Protein AF-A0A9P7H2Y2-F1 (afdb_monomer)

Solvent-accessible surface area (backbone atoms only — not comparable to full-atom values): 20916 Å² total; per-residue (Å²): 141,90,82,87,88,81,88,81,81,88,81,78,90,77,83,81,80,83,83,82,84,87,78,90,78,86,89,85,72,103,74,61,97,83,63,76,92,76,70,84,83,81,82,83,83,90,68,93,81,92,80,91,78,89,76,82,81,73,87,77,78,75,78,82,74,90,58,103,58,98,70,82,86,48,70,82,53,27,64,38,98,82,36,88,47,41,82,91,79,40,66,57,68,53,26,78,41,47,64,76,57,59,60,69,62,36,53,51,49,36,52,50,35,49,53,51,31,52,50,45,47,52,54,21,64,77,54,68,38,59,71,43,29,53,23,44,42,53,14,28,51,24,39,34,50,9,34,48,17,47,48,49,25,51,78,33,60,33,40,40,67,28,52,50,42,18,57,52,24,47,62,50,14,58,55,24,45,50,48,19,48,36,54,48,48,26,51,49,39,63,68,73,50,54,85,74,40,94,58,66,48,72,51,52,45,68,51,52,44,59,49,46,49,51,21,50,49,33,29,53,49,10,57,62,38,37,76,44,99,57,30,67,61,9,49,52,38,21,45,50,15,40,51,52,42,44,53,50,53,51,53,49,51,52,56,51,50,53,39,51,53,52,45,49,72,68,56,65,54,79,73,59,48,74,54,50,51,43,24,52,50,16,42,52,51,19,53,52,32,50,49,53,33,42,53,48,53,41,57,44,55,70,56,40,78,84,23,74,65,61,57,37,65,67,63,46,49,46,48,62,45,50,33,47,53,51,18,59,54,26,40,64,49,33,37,61,56,68,69,64,51,71,73,56,64,56,50,54,52,54,49,54,56,55,54,56,56,59,66,66,70,76,76,120

Secondary structure (DSSP, 8-state):
-----------------------------S--TTSGGG---------SSS-----------------SS-----GGGSSBTT----TTTS-GGGSTTSS---HHHHHHHHHHHHHHHHHHHHHHHHHT-HHHHHHHHHHHHHHHHHHHHHHHHHH-TTBHHHHHHHHHHHHHHHHHHHHHHHHHHHHHHHHH-STT-SS-HHHHHHHHHHHHHHHHHHHHHHHHHTTSS-HHHHHHHHHHHHHHHHHHHHHHHHHHHHHHHHHHHTTGGGG--HHHHHHHHHHHHHHHHHHHHHHHHHHHHHT-TTSHHHH-HHHHIIIIIIHHHHHHHHHHHT-GGGT--THHHHHHHHHHHHHHHHHHSS--

Organism: NCBI:txid40199

Radius of gyration: 32.47 Å; Cα contacts (8 Å, |Δi|>4): 342; chains: 1; bounding box: 107×69×88 Å

Sequence (364 aa):
MPCVYQSPSSPSNKKFSFSYHHNSNHSLASSSSKLNNKLTWIFQLNTHNTHTTISKLVPTSTQQLNMPYNYSISPEDAFGSDSPCNLDNCPIDWSLYGYRPSLAANIVFVVLFSLIGFVHAYLGFRWKSWGFMTGMLLGCVSEIVGYVGRIMMYYNPFSFNAFMIQIVCLTVAPVFYTASIYVTLSKTINFLDPTLSRFKPSLFYWIFIPFDIVCLILQAAGGAMSTSSDSSVGVDVSMAGLVLQVVVLVVFIAVFSDYMVRYWRSGRAKAFGWRMVAFFAGLSTAIILVLTRCIYRVAELREGYDGDLIKHEIPFIILEGVVIVLAAIALCFGHPGLVFNKTEATNSVSQTEKGVTSSSASNN

Structure (mmCIF, N/CA/C/O backbone):
data_AF-A0A9P7H2Y2-F1
#
_entry.id   AF-A0A9P7H2Y2-F1
#
loop_
_atom_site.group_PDB
_atom_site.id
_atom_site.type_symbol
_atom_site.label_atom_id
_atom_site.label_alt_id
_atom_site.label_comp_id
_atom_site.label_asym_id
_atom_site.label_entity_id
_atom_site.label_seq_id
_atom_site.pdbx_PDB_ins_code
_atom_site.Cartn_x
_atom_site.Cartn_y
_atom_site.Cartn_z
_atom_site.occupancy
_atom_site.B_iso_or_equiv
_atom_site.auth_seq_id
_atom_site.auth_comp_id
_atom_site.auth_asym_id
_atom_site.auth_atom_id
_atom_site.pdbx_PDB_model_num
ATOM 1 N N . MET A 1 1 ? 62.317 34.581 -35.295 1.00 25.25 1 MET A N 1
ATOM 2 C CA . MET A 1 1 ? 63.180 33.422 -35.606 1.00 25.25 1 MET A CA 1
ATOM 3 C C . MET A 1 1 ? 62.285 32.204 -35.803 1.00 25.25 1 MET A C 1
ATOM 5 O O . MET A 1 1 ? 61.324 32.095 -35.051 1.00 25.25 1 MET A O 1
ATOM 9 N N . PRO A 1 2 ? 62.512 31.401 -36.854 1.00 31.47 2 PRO A N 1
ATOM 10 C CA . PRO A 1 2 ? 61.507 30.549 -37.500 1.00 31.47 2 PRO A CA 1
ATOM 11 C C . PRO A 1 2 ? 61.766 29.039 -37.307 1.00 31.47 2 PRO A C 1
ATOM 13 O O . PRO A 1 2 ? 62.779 28.686 -36.715 1.00 31.47 2 PRO A O 1
ATOM 16 N N . CYS A 1 3 ? 60.837 28.206 -37.813 1.00 22.84 3 CYS A N 1
ATOM 17 C CA . CYS A 1 3 ? 60.934 26.814 -38.340 1.00 22.84 3 CYS A CA 1
ATOM 18 C C . CYS A 1 3 ? 59.552 26.153 -38.113 1.00 22.84 3 CYS A C 1
ATOM 20 O O . CYS A 1 3 ? 59.138 26.047 -36.967 1.00 22.84 3 CYS A O 1
ATOM 22 N N . VAL A 1 4 ? 58.661 25.858 -39.073 1.00 24.88 4 VAL A N 1
ATOM 23 C CA . VAL A 1 4 ? 58.704 25.167 -40.386 1.00 24.88 4 VAL A CA 1
ATOM 24 C C . VAL A 1 4 ? 59.154 23.697 -40.305 1.00 24.88 4 VAL A C 1
ATOM 26 O O . VAL A 1 4 ? 60.207 23.424 -39.742 1.00 24.88 4 VAL A O 1
ATOM 29 N N . TYR A 1 5 ? 58.370 22.839 -40.995 1.00 22.97 5 TYR A N 1
ATOM 30 C CA . TYR A 1 5 ? 58.600 21.450 -41.461 1.00 22.97 5 TYR A CA 1
ATOM 31 C C . TYR A 1 5 ? 58.215 20.298 -40.496 1.00 22.97 5 TYR A C 1
ATOM 33 O O . TYR A 1 5 ? 58.419 20.420 -39.301 1.00 22.97 5 TYR A O 1
ATOM 41 N N . GLN A 1 6 ? 57.643 19.141 -40.886 1.00 24.42 6 GLN A N 1
ATOM 42 C CA . GLN A 1 6 ? 57.354 18.489 -42.180 1.00 24.42 6 GLN A CA 1
ATOM 43 C C . GLN A 1 6 ? 56.386 17.305 -41.947 1.00 24.42 6 GLN A C 1
ATOM 45 O O . GLN A 1 6 ? 56.508 16.606 -40.944 1.00 24.42 6 GLN A O 1
ATOM 50 N N . SER A 1 7 ? 55.485 17.014 -42.887 1.00 28.56 7 SER A N 1
ATOM 51 C CA . SER A 1 7 ? 54.798 15.714 -42.978 1.00 28.56 7 SER A CA 1
ATOM 52 C C . SER A 1 7 ? 55.777 14.606 -43.400 1.00 28.56 7 SER A C 1
ATOM 54 O O . SER A 1 7 ? 56.596 14.866 -44.284 1.00 28.56 7 SER A O 1
ATOM 56 N N . PRO A 1 8 ? 55.618 13.351 -42.940 1.00 27.08 8 PRO A N 1
ATOM 57 C CA . PRO A 1 8 ? 56.102 12.199 -43.691 1.00 27.08 8 PRO A CA 1
ATOM 58 C C . PRO A 1 8 ? 54.944 11.296 -44.144 1.00 27.08 8 PRO A C 1
ATOM 60 O O . PRO A 1 8 ? 54.229 10.692 -43.353 1.00 27.08 8 PRO A O 1
ATOM 63 N N . SER A 1 9 ? 54.777 11.256 -45.466 1.00 24.36 9 SER A N 1
ATOM 64 C CA . SER A 1 9 ? 54.576 10.065 -46.304 1.00 24.36 9 SER A CA 1
ATOM 65 C C . SER A 1 9 ? 54.004 8.779 -45.679 1.00 24.36 9 SER A C 1
ATOM 67 O O . SER A 1 9 ? 54.653 8.096 -44.888 1.00 24.36 9 SER A O 1
ATOM 69 N N . SER A 1 10 ? 52.863 8.360 -46.230 1.00 29.12 10 SER A N 1
ATOM 70 C CA . SER A 1 10 ? 52.432 6.961 -46.348 1.00 29.12 10 SER A CA 1
ATOM 71 C C . SER A 1 10 ? 53.539 6.061 -46.925 1.00 29.12 10 SER A C 1
ATOM 73 O O . SER A 1 10 ? 54.212 6.469 -47.878 1.00 29.12 10 SER A O 1
ATOM 75 N N . PRO A 1 11 ? 53.659 4.810 -46.440 1.00 28.44 11 PRO A N 1
ATOM 76 C CA . PRO A 1 11 ? 53.971 3.726 -47.354 1.00 28.44 11 PRO A CA 1
ATOM 77 C C . PRO A 1 11 ? 53.041 2.511 -47.197 1.00 28.44 11 PRO A C 1
ATOM 79 O O . PRO A 1 11 ? 52.881 1.922 -46.132 1.00 28.44 11 PRO A O 1
ATOM 82 N N . SER A 1 12 ? 52.588 2.045 -48.361 1.00 25.81 12 SER A N 1
ATOM 83 C CA . SER A 1 12 ? 52.367 0.641 -48.731 1.00 25.81 12 SER A CA 1
ATOM 84 C C . SER A 1 12 ? 51.188 -0.135 -48.121 1.00 25.81 12 SER A C 1
ATOM 86 O O . SER A 1 12 ? 51.239 -0.687 -47.026 1.00 25.81 12 SER A O 1
ATOM 88 N N . ASN A 1 13 ? 50.180 -0.317 -48.979 1.00 35.44 13 ASN A N 1
ATOM 89 C CA . ASN A 1 13 ? 49.299 -1.483 -49.044 1.00 35.44 13 ASN A CA 1
ATOM 90 C C . ASN A 1 13 ? 50.032 -2.795 -48.700 1.00 35.44 13 ASN A C 1
ATOM 92 O O . ASN A 1 13 ? 50.876 -3.250 -49.475 1.00 35.44 13 ASN A O 1
ATOM 96 N N . LYS A 1 14 ? 49.619 -3.479 -47.629 1.00 25.72 14 LYS A N 1
ATOM 97 C CA . LYS A 1 14 ? 49.786 -4.934 -47.513 1.00 25.72 14 LYS A CA 1
ATOM 98 C C . LYS A 1 14 ? 48.413 -5.593 -47.572 1.00 25.72 14 LYS A C 1
ATOM 100 O O . LYS A 1 14 ? 47.683 -5.644 -46.589 1.00 25.72 14 LYS A O 1
ATOM 105 N N . LYS A 1 15 ? 48.075 -6.092 -48.766 1.00 26.20 15 LYS A N 1
ATOM 106 C CA . LYS A 1 15 ? 47.016 -7.085 -48.972 1.00 26.20 15 LYS A CA 1
ATOM 107 C C . LYS A 1 15 ? 47.375 -8.328 -48.155 1.00 26.20 15 LYS A C 1
ATOM 109 O O . LYS A 1 15 ? 48.355 -8.994 -48.478 1.00 26.20 15 LYS A O 1
ATOM 114 N N . PHE A 1 16 ? 46.585 -8.660 -47.140 1.00 25.09 16 PHE A N 1
ATOM 115 C CA . PHE A 1 16 ? 46.592 -10.008 -46.578 1.00 25.09 16 PHE A CA 1
ATOM 116 C C . PHE A 1 16 ? 45.679 -10.885 -47.440 1.00 25.09 16 PHE A C 1
ATOM 118 O O . PHE A 1 16 ? 44.468 -10.695 -47.480 1.00 25.09 16 PHE A O 1
ATOM 125 N N . SER A 1 17 ? 46.286 -11.804 -48.192 1.00 23.11 17 SER A N 1
ATOM 126 C CA . SER A 1 17 ? 45.588 -12.890 -48.881 1.00 23.11 17 SER A CA 1
ATOM 127 C C . SER A 1 17 ? 45.393 -14.032 -47.889 1.00 23.11 17 SER A C 1
ATOM 129 O O . SER A 1 17 ? 46.373 -14.580 -47.390 1.00 23.11 17 SER A O 1
ATOM 131 N N . PHE A 1 18 ? 44.142 -14.388 -47.604 1.00 26.38 18 PHE A N 1
ATOM 132 C CA . PHE A 1 18 ? 43.819 -15.636 -46.920 1.00 26.38 18 PHE A CA 1
ATOM 133 C C . PHE A 1 18 ? 43.650 -16.737 -47.967 1.00 26.38 18 PHE A C 1
ATOM 135 O O . PHE A 1 18 ? 42.790 -16.648 -48.841 1.00 26.38 18 PHE A O 1
ATOM 142 N N . SER A 1 19 ? 44.490 -17.767 -47.878 1.00 22.28 19 SER A N 1
ATOM 143 C CA . SER A 1 19 ? 44.356 -18.988 -48.670 1.00 22.28 19 SER A CA 1
ATOM 144 C C . SER A 1 19 ? 43.376 -19.921 -47.958 1.00 22.28 19 SER A C 1
ATOM 146 O O . SER A 1 19 ? 43.647 -20.369 -46.844 1.00 22.28 19 SER A O 1
ATOM 148 N N . TYR A 1 20 ? 42.219 -20.178 -48.570 1.00 22.95 20 TYR A N 1
ATOM 149 C CA . TYR A 1 20 ? 41.247 -21.159 -48.088 1.00 22.95 20 TYR A CA 1
ATOM 150 C C . TYR A 1 20 ? 41.632 -22.546 -48.606 1.00 22.95 20 TYR A C 1
ATOM 152 O O . TYR A 1 20 ? 41.570 -22.801 -49.808 1.00 22.95 20 TYR A O 1
ATOM 160 N N . HIS A 1 21 ? 41.991 -23.461 -47.703 1.00 23.59 21 HIS A N 1
ATOM 161 C CA . HIS A 1 21 ? 42.076 -24.880 -48.035 1.00 23.59 21 HIS A CA 1
ATOM 162 C C . HIS A 1 21 ? 40.693 -25.510 -47.846 1.00 23.59 21 HIS A C 1
ATOM 164 O O . HIS A 1 21 ? 40.227 -25.714 -46.726 1.00 23.59 21 HIS A O 1
ATOM 170 N N . HIS A 1 22 ? 40.024 -25.792 -48.961 1.00 26.70 22 HIS A N 1
ATOM 171 C CA . HIS A 1 22 ? 38.794 -26.572 -48.991 1.00 26.70 22 HIS A CA 1
ATOM 172 C C . HIS A 1 22 ? 39.170 -28.047 -48.796 1.00 26.70 22 HIS A C 1
ATOM 174 O O . HIS A 1 22 ? 39.851 -28.623 -49.644 1.00 26.70 22 HIS A O 1
ATOM 180 N N . ASN A 1 23 ? 38.742 -28.672 -47.699 1.00 23.61 23 ASN A N 1
ATOM 181 C CA . ASN A 1 23 ? 38.561 -30.119 -47.694 1.00 23.61 23 ASN A CA 1
ATOM 182 C C . ASN A 1 23 ? 37.306 -30.497 -46.910 1.00 23.61 23 ASN A C 1
ATOM 184 O O . ASN A 1 23 ? 37.068 -30.046 -45.792 1.00 23.61 23 ASN A O 1
ATOM 188 N N . SER A 1 24 ? 36.477 -31.259 -47.599 1.00 28.58 24 SER A N 1
ATOM 189 C CA . SER A 1 24 ? 35.114 -31.639 -47.280 1.00 28.58 24 SER A CA 1
ATOM 190 C C . SER A 1 24 ? 35.070 -32.627 -46.117 1.00 28.58 24 SER A C 1
ATOM 192 O O . SER A 1 24 ? 35.923 -33.503 -46.033 1.00 28.58 24 SER A O 1
ATOM 194 N N . ASN A 1 25 ? 34.037 -32.547 -45.275 1.00 23.67 25 ASN A N 1
ATOM 195 C CA . ASN A 1 25 ? 33.125 -33.676 -45.069 1.00 23.67 25 ASN A CA 1
ATOM 196 C C . ASN A 1 25 ? 31.906 -33.259 -44.240 1.00 23.67 25 ASN A C 1
ATOM 198 O O . ASN A 1 25 ? 31.995 -32.863 -43.081 1.00 23.67 25 ASN A O 1
ATOM 202 N N . HIS A 1 26 ? 30.749 -33.378 -44.890 1.00 30.19 26 HIS A N 1
ATOM 203 C CA . HIS A 1 26 ? 29.447 -33.491 -44.255 1.00 30.19 26 HIS A CA 1
ATOM 204 C C . HIS A 1 26 ? 29.423 -34.724 -43.341 1.00 30.19 26 HIS A C 1
ATOM 206 O O . HIS A 1 26 ? 30.111 -35.706 -43.601 1.00 30.19 26 HIS A O 1
ATOM 212 N N . SER A 1 27 ? 28.533 -34.686 -42.349 1.00 26.97 27 SER A N 1
ATOM 213 C CA . SER A 1 27 ? 28.196 -35.745 -41.388 1.00 26.97 27 SER A CA 1
ATOM 214 C C . SER A 1 27 ? 29.179 -35.936 -40.232 1.00 26.97 27 SER A C 1
ATOM 216 O O . SER A 1 27 ? 30.053 -36.787 -40.271 1.00 26.97 27 SER A O 1
ATOM 218 N N . LEU A 1 28 ? 28.950 -35.182 -39.152 1.00 25.80 28 LEU A N 1
ATOM 219 C CA . LEU A 1 28 ? 28.939 -35.716 -37.789 1.00 25.80 28 LEU A CA 1
ATOM 220 C C . LEU A 1 28 ? 28.236 -34.724 -36.843 1.00 25.80 28 LEU A C 1
ATOM 222 O O . LEU A 1 28 ? 28.629 -33.571 -36.705 1.00 25.80 28 LEU A O 1
ATOM 226 N N . ALA A 1 29 ? 27.209 -35.249 -36.177 1.00 29.98 29 ALA A N 1
ATOM 227 C CA . ALA A 1 29 ? 26.680 -34.823 -34.885 1.00 29.98 29 ALA A CA 1
ATOM 228 C C . ALA A 1 29 ? 25.775 -33.577 -34.818 1.00 29.98 29 ALA A C 1
ATOM 230 O O . ALA A 1 29 ? 26.094 -32.557 -34.212 1.00 29.98 29 ALA A O 1
ATOM 231 N N . SER A 1 30 ? 24.523 -33.794 -35.225 1.00 27.30 30 SER A N 1
ATOM 232 C CA . SER A 1 30 ? 23.297 -33.227 -34.641 1.00 27.30 30 SER A CA 1
ATOM 233 C C . SER A 1 30 ? 23.110 -33.537 -33.135 1.00 27.30 30 SER A C 1
ATOM 235 O O . SER A 1 30 ? 22.003 -33.799 -32.674 1.00 27.30 30 SER A O 1
ATOM 237 N N . SER A 1 31 ? 24.177 -33.526 -32.334 1.00 27.50 31 SER A N 1
ATOM 238 C CA . SER A 1 31 ? 24.117 -33.902 -30.919 1.00 27.50 31 SER A CA 1
ATOM 239 C C . SER A 1 31 ? 25.229 -33.233 -30.110 1.00 27.50 31 SER A C 1
ATOM 241 O O . SER A 1 31 ? 26.146 -33.895 -29.633 1.00 27.50 31 SER A O 1
ATOM 243 N N . SER A 1 32 ? 25.177 -31.902 -29.977 1.00 27.19 32 SER A N 1
ATOM 244 C CA . SER A 1 32 ? 25.956 -31.152 -28.971 1.00 27.19 32 SER A CA 1
ATOM 245 C C . SER A 1 32 ? 25.495 -29.693 -28.799 1.00 27.19 32 SER A C 1
ATOM 247 O O . SER A 1 32 ? 26.298 -28.774 -28.716 1.00 27.19 32 SER A O 1
ATOM 249 N N . SER A 1 33 ? 24.185 -29.450 -28.670 1.00 29.50 33 SER A N 1
ATOM 250 C CA . SER A 1 33 ? 23.649 -28.135 -28.250 1.00 29.50 33 SER A CA 1
ATOM 251 C C . SER A 1 33 ? 23.722 -27.891 -26.731 1.00 29.50 33 SER A C 1
ATOM 253 O O . SER A 1 33 ? 23.199 -26.897 -26.237 1.00 29.50 33 SER A O 1
ATOM 255 N N . LYS A 1 34 ? 24.379 -28.780 -25.970 1.00 30.97 34 LYS A N 1
ATOM 256 C CA . LYS A 1 34 ? 24.503 -28.689 -24.502 1.00 30.97 34 LYS A CA 1
ATOM 257 C C . LYS A 1 34 ? 25.938 -28.685 -23.960 1.00 30.97 34 LYS A C 1
ATOM 259 O O . LYS A 1 34 ? 26.098 -28.655 -22.745 1.00 30.97 34 LYS A O 1
ATOM 264 N N . LEU A 1 35 ? 26.976 -28.676 -24.807 1.00 28.47 35 LEU A N 1
ATOM 265 C CA . LEU A 1 35 ? 28.365 -28.825 -24.335 1.00 28.47 35 LEU A CA 1
ATOM 266 C C . LEU A 1 35 ? 29.360 -27.724 -24.749 1.00 28.47 35 LEU A C 1
ATOM 268 O O . LEU A 1 35 ? 30.520 -27.807 -24.363 1.00 28.47 35 LEU A O 1
ATOM 272 N N . ASN A 1 36 ? 28.940 -26.671 -25.461 1.00 30.25 36 ASN A N 1
ATOM 273 C CA . ASN A 1 36 ? 29.870 -25.625 -25.924 1.00 30.25 36 ASN A CA 1
ATOM 274 C C . ASN A 1 36 ? 30.055 -24.425 -24.975 1.00 30.25 36 ASN A C 1
ATOM 276 O O . ASN A 1 36 ? 30.911 -23.589 -25.237 1.00 30.25 36 ASN A O 1
ATOM 280 N N . ASN A 1 37 ? 29.362 -24.365 -23.831 1.00 33.50 37 ASN A N 1
ATOM 281 C CA . ASN A 1 37 ? 29.546 -23.278 -22.850 1.00 33.50 37 ASN A CA 1
ATOM 282 C C . ASN A 1 37 ? 30.669 -23.528 -21.820 1.00 33.50 37 ASN A C 1
ATOM 284 O O . ASN A 1 37 ? 30.774 -22.791 -20.842 1.00 33.50 37 ASN A O 1
ATOM 288 N N . LYS A 1 38 ? 31.508 -24.561 -21.994 1.00 32.47 38 LYS A N 1
ATOM 289 C CA . LYS A 1 38 ? 32.562 -24.907 -21.015 1.00 32.47 38 LYS A CA 1
ATOM 290 C C . LYS A 1 38 ? 33.935 -25.272 -21.592 1.00 32.47 38 LYS A C 1
ATOM 292 O O . LYS A 1 38 ? 34.741 -25.864 -20.880 1.00 32.47 38 LYS A O 1
ATOM 297 N N . LEU A 1 39 ? 34.245 -24.902 -22.834 1.00 29.77 39 LEU A N 1
ATOM 298 C CA . LEU A 1 39 ? 35.586 -25.111 -23.393 1.00 29.77 39 LEU A CA 1
ATOM 299 C C . LEU A 1 39 ? 36.298 -23.778 -23.626 1.00 29.77 39 LEU A C 1
ATOM 301 O O . LEU A 1 39 ? 36.065 -23.075 -24.606 1.00 29.77 39 LEU A O 1
ATOM 305 N N . THR A 1 40 ? 37.182 -23.446 -22.688 1.00 30.83 40 THR A N 1
ATOM 306 C CA . THR A 1 40 ? 38.170 -22.376 -22.811 1.00 30.83 40 THR A CA 1
ATOM 307 C C . THR A 1 40 ? 39.216 -22.806 -23.839 1.00 30.83 40 THR A C 1
ATOM 309 O O . THR A 1 40 ? 40.026 -23.691 -23.569 1.00 30.83 40 THR A O 1
ATOM 312 N N . TRP A 1 41 ? 39.212 -22.203 -25.025 1.00 31.89 41 TRP A N 1
ATOM 313 C CA . TRP A 1 41 ? 40.271 -22.421 -26.008 1.00 31.89 41 TRP A CA 1
ATOM 314 C C . TRP A 1 41 ? 41.511 -21.617 -25.606 1.00 31.89 41 TRP A C 1
ATOM 316 O O . TRP A 1 41 ? 41.519 -20.391 -25.690 1.00 31.89 41 TRP A O 1
ATOM 326 N N . ILE A 1 42 ? 42.560 -22.302 -25.147 1.00 34.50 42 ILE A N 1
ATOM 327 C CA . ILE A 1 42 ? 43.870 -21.691 -24.896 1.00 34.50 42 ILE A CA 1
ATOM 328 C C . ILE A 1 42 ? 44.683 -21.796 -26.189 1.00 34.50 42 ILE A C 1
ATOM 330 O O . ILE A 1 42 ? 45.194 -22.863 -26.519 1.00 34.50 42 ILE A O 1
ATOM 334 N N . PHE A 1 43 ? 44.817 -20.690 -26.921 1.00 34.06 43 PHE A N 1
ATOM 335 C CA . PHE A 1 43 ? 45.815 -20.577 -27.986 1.00 34.06 43 PHE A CA 1
ATOM 336 C C . PHE A 1 43 ? 47.152 -20.144 -27.374 1.00 34.06 43 PHE A C 1
ATOM 338 O O . PHE A 1 43 ? 47.300 -19.023 -26.891 1.00 34.06 43 PHE A O 1
ATOM 345 N N . GLN A 1 44 ? 48.131 -21.048 -27.379 1.00 29.38 44 GLN A N 1
ATOM 346 C CA . GLN A 1 44 ? 49.527 -20.743 -27.061 1.00 29.38 44 GLN A CA 1
ATOM 347 C C . GLN A 1 44 ? 50.208 -20.175 -28.314 1.00 29.38 44 GLN A C 1
ATOM 349 O O . GLN A 1 44 ? 50.537 -20.909 -29.243 1.00 29.38 44 GLN A O 1
ATOM 354 N N . LEU A 1 45 ? 50.417 -18.859 -28.340 1.00 34.84 45 LEU A N 1
ATOM 355 C CA . LEU A 1 45 ? 51.332 -18.209 -29.278 1.00 34.84 45 LEU A CA 1
ATOM 356 C C . LEU A 1 45 ? 52.755 -18.354 -28.732 1.00 34.84 45 LEU A C 1
ATOM 358 O O . LEU A 1 45 ? 53.100 -17.744 -27.723 1.00 34.84 45 LEU A O 1
ATOM 362 N N . ASN A 1 46 ? 53.574 -19.176 -29.388 1.00 30.09 46 ASN A N 1
ATOM 363 C CA . ASN A 1 46 ? 54.996 -19.270 -29.083 1.00 30.09 46 ASN A CA 1
ATOM 364 C C . ASN A 1 46 ? 55.756 -18.235 -29.924 1.00 30.09 46 ASN A C 1
ATOM 366 O O . ASN A 1 46 ? 55.988 -18.442 -31.115 1.00 30.09 46 ASN A O 1
ATOM 370 N N . THR A 1 47 ? 56.124 -17.113 -29.312 1.00 34.62 47 THR A N 1
ATOM 371 C CA . THR A 1 47 ? 57.065 -16.143 -29.883 1.00 34.62 47 THR A CA 1
ATOM 372 C C . THR A 1 47 ? 58.177 -15.882 -28.877 1.00 34.62 47 THR A C 1
ATOM 374 O O . THR A 1 47 ? 57.922 -15.473 -27.746 1.00 34.62 47 THR A O 1
ATOM 377 N N . HIS A 1 48 ? 59.415 -16.138 -29.296 1.00 34.19 48 HIS A N 1
ATOM 378 C CA . HIS A 1 48 ? 60.628 -15.856 -28.534 1.00 34.19 48 HIS A CA 1
ATOM 379 C C . HIS A 1 48 ? 60.719 -14.349 -28.206 1.00 34.19 48 HIS A C 1
ATOM 381 O O . HIS A 1 48 ? 60.575 -13.523 -29.103 1.00 34.19 48 HIS A O 1
ATOM 387 N N . ASN A 1 49 ? 61.039 -14.039 -26.943 1.00 30.72 49 ASN A N 1
ATOM 388 C CA . ASN A 1 49 ? 61.331 -12.727 -26.332 1.00 30.72 49 ASN A CA 1
ATOM 389 C C . ASN A 1 49 ? 60.155 -11.886 -25.772 1.00 30.72 49 ASN A C 1
ATOM 391 O O . ASN A 1 49 ? 59.485 -11.132 -26.466 1.00 30.72 49 ASN A O 1
ATOM 395 N N . THR A 1 50 ? 60.018 -11.994 -24.440 1.00 33.97 50 THR A N 1
ATOM 396 C CA . THR A 1 50 ? 59.711 -10.953 -23.429 1.00 33.97 50 THR A CA 1
ATOM 397 C C . THR A 1 50 ? 58.553 -9.974 -23.679 1.00 33.97 50 THR A C 1
ATOM 399 O O . THR A 1 50 ? 58.779 -8.853 -24.118 1.00 33.97 50 THR A O 1
ATOM 402 N N . HIS A 1 51 ? 57.335 -10.379 -23.293 1.00 29.88 51 HIS A N 1
ATOM 403 C CA . HIS A 1 51 ? 56.400 -9.712 -22.356 1.00 29.88 51 HIS A CA 1
ATOM 404 C C . HIS A 1 51 ? 55.001 -10.333 -22.536 1.00 29.88 51 HIS A C 1
ATOM 406 O O . HIS A 1 51 ? 54.318 -10.088 -23.525 1.00 29.88 51 HIS A O 1
ATOM 412 N N . THR A 1 52 ? 54.571 -11.166 -21.585 1.00 28.64 52 THR A N 1
ATOM 413 C CA . THR A 1 52 ? 53.275 -11.862 -21.633 1.00 28.64 52 THR A CA 1
ATOM 414 C C . THR A 1 52 ? 52.212 -11.025 -20.919 1.00 28.64 52 THR A C 1
ATOM 416 O O . THR A 1 52 ? 52.191 -10.974 -19.692 1.00 28.64 52 THR A O 1
ATOM 419 N N . THR A 1 53 ? 51.308 -10.379 -21.657 1.00 27.91 53 THR A N 1
ATOM 420 C CA . THR A 1 53 ? 50.078 -9.801 -21.090 1.00 27.91 53 THR A CA 1
ATOM 421 C C . THR A 1 53 ? 48.912 -10.725 -21.431 1.00 27.91 53 THR A C 1
ATOM 423 O O . THR A 1 53 ? 48.573 -10.901 -22.597 1.00 27.91 53 THR A O 1
ATOM 426 N N . ILE A 1 54 ? 48.316 -11.353 -20.414 1.00 31.27 54 ILE A N 1
ATOM 427 C CA . ILE A 1 54 ? 47.132 -12.207 -20.564 1.00 31.27 54 ILE A CA 1
ATOM 428 C C . ILE A 1 54 ? 45.899 -11.301 -20.552 1.00 31.27 54 ILE A C 1
ATOM 430 O O . ILE A 1 54 ? 45.422 -10.910 -19.488 1.00 31.27 54 ILE A O 1
ATOM 434 N N . SER A 1 55 ? 45.367 -10.966 -21.723 1.00 29.36 55 SER A N 1
ATOM 435 C CA . SER A 1 55 ? 44.025 -10.399 -21.847 1.00 29.36 55 SER A CA 1
ATOM 436 C C . SER A 1 55 ? 43.006 -11.538 -21.961 1.00 29.36 55 SER A C 1
ATOM 438 O O . SER A 1 55 ? 42.995 -12.306 -22.922 1.00 29.36 55 SER A O 1
ATOM 440 N N . LYS A 1 56 ? 42.137 -11.672 -20.951 1.00 27.08 56 LYS A N 1
ATOM 441 C CA . LYS A 1 56 ? 40.934 -12.511 -21.044 1.00 27.08 56 LYS A CA 1
ATOM 442 C C . LYS A 1 56 ? 39.948 -11.823 -21.987 1.00 27.08 56 LYS A C 1
ATOM 444 O O . LYS A 1 56 ? 39.344 -10.825 -21.612 1.00 27.08 56 LYS A O 1
ATOM 449 N N . LEU A 1 57 ? 39.771 -12.364 -23.187 1.00 31.56 57 LEU A N 1
ATOM 450 C CA . LEU A 1 57 ? 38.635 -12.021 -24.038 1.00 31.56 57 LEU A CA 1
ATOM 451 C C . LEU A 1 57 ? 37.428 -12.841 -23.569 1.00 31.56 57 LEU A C 1
ATOM 453 O O . LEU A 1 57 ? 37.332 -14.038 -23.831 1.00 31.56 57 LEU A O 1
ATOM 457 N N . VAL A 1 58 ? 36.534 -12.194 -22.822 1.00 32.06 58 VAL A N 1
ATOM 458 C CA . VAL A 1 58 ? 35.158 -12.668 -22.636 1.00 32.06 58 VAL A CA 1
ATOM 459 C C . VAL A 1 58 ? 34.438 -12.432 -23.968 1.00 32.06 58 VAL A C 1
ATOM 461 O O . VAL A 1 58 ? 34.566 -11.335 -24.515 1.00 32.06 58 VAL A O 1
ATOM 464 N N . PRO A 1 59 ? 33.725 -13.416 -24.541 1.00 28.31 59 PRO A N 1
ATOM 465 C CA . PRO A 1 59 ? 33.000 -13.202 -25.781 1.00 28.31 59 PRO A CA 1
ATOM 466 C C . PRO A 1 59 ? 31.738 -12.391 -25.475 1.00 28.31 59 PRO A C 1
ATOM 468 O O . PRO A 1 59 ? 30.667 -12.946 -25.252 1.00 28.31 59 PRO A O 1
ATOM 471 N N . THR A 1 60 ? 31.856 -11.066 -25.456 1.00 29.98 60 THR A N 1
ATOM 472 C CA . THR A 1 60 ? 30.702 -10.179 -25.599 1.00 29.98 60 THR A CA 1
ATOM 473 C C . THR A 1 60 ? 30.352 -10.193 -27.080 1.00 29.98 60 THR A C 1
ATOM 475 O O . THR A 1 60 ? 30.949 -9.481 -27.883 1.00 29.98 60 THR A O 1
ATOM 478 N N . SER A 1 61 ? 29.446 -11.078 -27.486 1.00 33.53 61 SER A N 1
ATOM 479 C CA . SER A 1 61 ? 28.858 -11.016 -28.820 1.00 33.53 61 SER A CA 1
ATOM 480 C C . SER A 1 61 ? 27.950 -9.789 -28.884 1.00 33.53 61 SER A C 1
ATOM 482 O O . SER A 1 61 ? 26.748 -9.885 -28.644 1.00 33.53 61 SER A O 1
ATOM 484 N N . THR A 1 62 ? 28.521 -8.627 -29.190 1.00 36.09 62 THR A N 1
ATOM 485 C CA . THR A 1 62 ? 27.779 -7.496 -29.743 1.00 36.09 62 THR A CA 1
ATOM 486 C C . THR A 1 62 ? 27.186 -7.977 -31.064 1.00 36.09 62 THR A C 1
ATOM 488 O O . THR A 1 62 ? 27.881 -8.075 -32.075 1.00 36.09 62 THR A O 1
ATOM 491 N N . GLN A 1 63 ? 25.908 -8.360 -31.056 1.00 37.59 63 GLN A N 1
ATOM 492 C CA . GLN A 1 63 ? 25.156 -8.549 -32.290 1.00 37.59 63 GLN A CA 1
ATOM 493 C C . GLN A 1 63 ? 25.025 -7.178 -32.963 1.00 37.59 63 GLN A C 1
ATOM 495 O O . GLN A 1 63 ? 24.143 -6.392 -32.638 1.00 37.59 63 GLN A O 1
ATOM 500 N N . GLN A 1 64 ? 25.941 -6.875 -33.884 1.00 36.59 64 GLN A N 1
ATOM 501 C CA . GLN A 1 64 ? 25.808 -5.751 -34.806 1.00 36.59 64 GLN A CA 1
ATOM 502 C C . GLN A 1 64 ? 24.678 -6.063 -35.798 1.00 36.59 64 GLN A C 1
ATOM 504 O O . GLN A 1 64 ? 24.897 -6.678 -36.841 1.00 36.59 64 GLN A O 1
ATOM 509 N N . LEU A 1 65 ? 23.454 -5.661 -35.462 1.00 40.06 65 LEU A N 1
ATOM 510 C CA . LEU A 1 65 ? 22.356 -5.556 -36.420 1.00 40.06 65 LEU A CA 1
ATOM 511 C C . LEU A 1 65 ? 22.511 -4.226 -37.172 1.00 40.06 65 LEU A C 1
ATOM 513 O O . LEU A 1 65 ? 22.376 -3.149 -36.599 1.00 40.06 65 LEU A O 1
ATOM 517 N N . ASN A 1 66 ? 22.853 -4.316 -38.461 1.00 34.16 66 ASN A N 1
ATOM 518 C CA . ASN A 1 66 ? 23.037 -3.176 -39.360 1.00 34.16 66 ASN A CA 1
ATOM 519 C C . ASN A 1 66 ? 21.720 -2.399 -39.554 1.00 34.16 66 ASN A C 1
ATOM 521 O O . ASN A 1 66 ? 20.916 -2.733 -40.422 1.00 34.16 66 ASN A O 1
ATOM 525 N N . MET A 1 67 ? 21.537 -1.332 -38.778 1.00 46.12 67 MET A N 1
ATOM 526 C CA . MET A 1 67 ? 20.605 -0.233 -39.056 1.00 46.12 67 MET A CA 1
ATOM 527 C C . MET A 1 67 ? 21.341 0.874 -39.843 1.00 46.12 67 MET A C 1
ATOM 529 O O . MET A 1 67 ? 22.553 1.020 -39.679 1.00 46.12 67 MET A O 1
ATOM 533 N N . PRO A 1 68 ? 20.666 1.674 -40.696 1.00 42.31 68 PRO A N 1
ATOM 534 C CA . PRO A 1 68 ? 21.313 2.601 -41.640 1.00 42.31 68 PRO A CA 1
ATOM 535 C C . PRO A 1 68 ? 21.969 3.852 -41.018 1.00 42.31 68 PRO A C 1
ATOM 537 O O . PRO A 1 68 ? 22.275 4.806 -41.731 1.00 42.31 68 PRO A O 1
ATOM 540 N N . TYR A 1 69 ? 22.254 3.848 -39.717 1.00 45.84 69 TYR A N 1
ATOM 541 C CA . TYR A 1 69 ? 22.989 4.898 -39.019 1.00 45.84 69 TYR A CA 1
ATOM 542 C C . TYR A 1 69 ? 23.896 4.218 -37.995 1.00 45.84 69 TYR A C 1
ATOM 544 O O . TYR A 1 69 ? 23.460 3.319 -37.282 1.00 45.84 69 TYR A O 1
ATOM 552 N N . ASN A 1 70 ? 25.162 4.625 -37.947 1.00 47.16 70 AS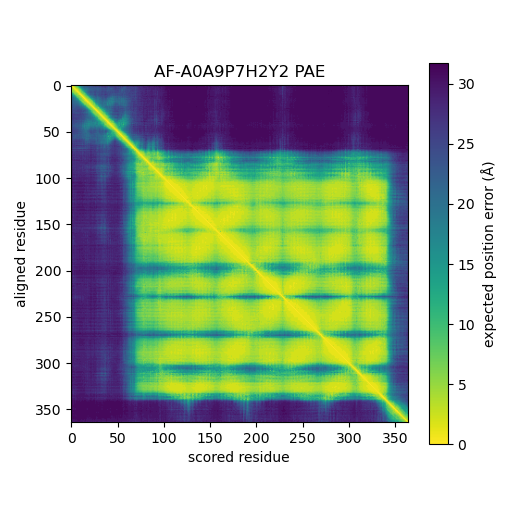N A N 1
ATOM 553 C CA . ASN A 1 70 ? 26.202 4.069 -37.085 1.00 47.16 70 ASN A CA 1
ATOM 554 C C . ASN A 1 70 ? 25.960 4.456 -35.609 1.00 47.16 70 ASN A C 1
ATOM 556 O O . ASN A 1 70 ? 26.696 5.263 -35.048 1.00 47.16 70 ASN A O 1
ATOM 560 N N . TYR A 1 71 ? 24.882 3.946 -35.012 1.00 52.97 71 TYR A N 1
ATOM 561 C CA . TYR A 1 71 ? 24.549 4.096 -33.599 1.00 52.97 71 TYR A CA 1
ATOM 562 C C . TYR A 1 71 ? 24.821 2.758 -32.911 1.00 52.97 71 TYR A C 1
ATOM 564 O O . TYR A 1 71 ? 24.065 1.797 -33.056 1.00 52.97 71 TYR A O 1
ATOM 572 N N . SER A 1 72 ? 25.950 2.669 -32.211 1.00 58.50 72 SER A N 1
ATOM 573 C CA . SER A 1 72 ? 26.214 1.563 -31.296 1.00 58.50 72 SER A CA 1
ATOM 574 C C . SER A 1 72 ? 25.346 1.767 -30.059 1.00 58.50 72 SER A C 1
ATOM 576 O O . SER A 1 72 ? 25.645 2.643 -29.254 1.00 58.50 72 SER A O 1
ATOM 578 N N . ILE A 1 73 ? 24.266 0.994 -29.932 1.00 64.44 73 ILE A N 1
ATOM 579 C CA . ILE A 1 73 ? 23.447 0.984 -28.717 1.00 64.44 73 ILE A CA 1
ATOM 580 C C . ILE A 1 73 ? 24.286 0.344 -27.608 1.00 64.44 73 ILE A C 1
ATOM 582 O O . ILE A 1 73 ? 24.591 -0.851 -27.677 1.00 64.44 73 ILE A O 1
ATOM 586 N N . SER A 1 74 ? 24.676 1.137 -26.615 1.00 64.19 74 SER A N 1
ATOM 587 C CA . SER A 1 74 ? 25.302 0.627 -25.399 1.00 64.19 74 SER A CA 1
ATOM 588 C C . SER A 1 74 ? 24.239 0.188 -24.382 1.00 64.19 74 SER A C 1
ATOM 590 O O . SER A 1 74 ? 23.143 0.751 -24.367 1.00 64.19 74 SER A O 1
ATOM 592 N N . PRO A 1 75 ? 24.542 -0.777 -23.492 1.00 63.19 75 PRO A N 1
ATOM 593 C CA . PRO A 1 75 ? 23.632 -1.177 -22.418 1.00 63.19 75 PRO A CA 1
ATOM 594 C C . PRO A 1 75 ? 23.233 -0.015 -21.495 1.00 63.19 75 PRO A C 1
ATOM 596 O O . PRO A 1 75 ? 22.105 0.005 -21.012 1.00 63.19 75 PRO A O 1
ATOM 599 N N . GLU A 1 76 ? 24.117 0.969 -21.284 1.00 62.75 76 GLU A N 1
ATOM 600 C CA . GLU A 1 76 ? 23.809 2.174 -20.498 1.00 62.75 76 GLU A CA 1
ATOM 601 C C . GLU A 1 76 ? 22.707 3.067 -21.102 1.00 62.75 76 GLU A C 1
ATOM 603 O O . GLU A 1 76 ? 21.999 3.734 -20.353 1.00 62.75 76 GLU A O 1
ATOM 608 N N . ASP A 1 77 ? 22.497 3.025 -22.423 1.00 65.19 77 ASP A N 1
ATOM 609 C CA . ASP A 1 77 ? 21.482 3.828 -23.126 1.00 65.19 77 ASP A CA 1
ATOM 610 C C . ASP A 1 77 ? 20.147 3.077 -23.300 1.00 65.19 77 ASP A C 1
ATOM 612 O O . ASP A 1 77 ? 19.188 3.591 -23.889 1.00 65.19 77 ASP A O 1
ATOM 616 N N . ALA A 1 78 ? 20.066 1.837 -22.804 1.00 66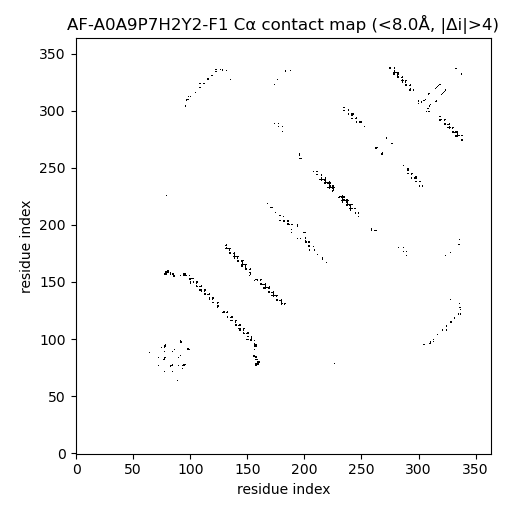.00 78 ALA A N 1
ATOM 617 C CA . ALA A 1 78 ? 18.898 0.979 -22.979 1.00 66.00 78 ALA A CA 1
ATOM 618 C C . ALA A 1 78 ? 17.669 1.461 -22.187 1.00 66.00 78 ALA A C 1
ATOM 620 O O . ALA A 1 78 ? 16.551 1.043 -22.495 1.00 66.00 78 ALA A O 1
ATOM 621 N N . PHE A 1 79 ? 17.851 2.336 -21.190 1.00 68.25 79 PHE A N 1
ATOM 622 C CA . PHE A 1 79 ? 16.783 2.787 -20.300 1.00 68.25 79 PHE A CA 1
ATOM 623 C C . PHE A 1 79 ? 16.842 4.301 -20.039 1.00 68.25 79 PHE A C 1
ATOM 625 O O . PHE A 1 79 ? 17.788 4.809 -19.449 1.00 68.25 79 PHE A O 1
ATOM 632 N N . GLY A 1 80 ? 15.804 5.028 -20.460 1.00 67.00 80 GLY A N 1
ATOM 633 C CA . GLY A 1 80 ? 15.710 6.485 -20.313 1.00 67.00 80 GLY A CA 1
ATOM 634 C C . GLY A 1 80 ? 14.573 7.084 -21.144 1.00 67.00 80 GLY A C 1
ATOM 635 O O . GLY A 1 80 ? 13.952 6.379 -21.948 1.00 67.00 80 GLY A O 1
ATOM 636 N N . SER A 1 81 ? 14.293 8.380 -20.959 1.00 65.00 81 SER A N 1
ATOM 637 C CA . SER A 1 81 ? 13.252 9.114 -21.707 1.00 65.00 81 SER A CA 1
ATOM 638 C C . SER A 1 81 ? 13.443 9.043 -23.221 1.00 65.00 81 SER A C 1
ATOM 640 O O . SER A 1 81 ? 12.457 8.975 -23.952 1.00 65.00 81 SER A O 1
ATOM 642 N N . ASP A 1 82 ? 14.700 8.999 -23.663 1.00 66.12 82 ASP A N 1
ATOM 643 C CA . ASP A 1 82 ? 15.107 9.055 -25.069 1.00 66.12 82 ASP A CA 1
ATOM 644 C C . ASP A 1 82 ? 15.719 7.731 -25.567 1.00 66.12 82 ASP A C 1
ATOM 646 O O . ASP A 1 82 ? 16.451 7.712 -26.556 1.00 66.12 82 ASP A O 1
ATOM 650 N N . SER A 1 83 ? 15.436 6.608 -24.891 1.00 67.88 83 SER A N 1
ATOM 651 C CA . SER A 1 83 ? 15.993 5.302 -25.275 1.00 67.88 83 SER A CA 1
ATOM 652 C C . SER A 1 83 ? 15.445 4.819 -26.638 1.00 67.88 83 SER A C 1
ATOM 654 O O . SER A 1 83 ? 14.228 4.717 -26.819 1.00 67.88 83 SER A O 1
ATOM 656 N N . PRO A 1 84 ? 16.306 4.473 -27.621 1.00 72.50 84 PRO A N 1
ATOM 657 C CA . PRO A 1 84 ? 15.877 3.938 -28.919 1.00 72.50 84 PRO A CA 1
ATOM 658 C C . PRO A 1 84 ? 15.598 2.422 -28.884 1.00 72.50 84 PRO A C 1
ATOM 660 O O . PRO A 1 84 ? 15.298 1.815 -29.920 1.00 72.50 84 PRO A O 1
ATOM 663 N N . CYS A 1 85 ? 15.726 1.792 -27.710 1.00 77.38 85 CYS A N 1
ATOM 664 C CA . CYS A 1 85 ? 15.582 0.352 -27.537 1.00 77.38 85 CYS A CA 1
ATOM 665 C C . CYS A 1 85 ? 14.124 -0.113 -27.597 1.00 77.38 85 CYS A C 1
ATOM 667 O O . CYS A 1 85 ? 13.226 0.448 -26.977 1.00 77.38 85 CYS A O 1
ATOM 669 N N . ASN A 1 86 ? 13.913 -1.207 -28.328 1.00 80.31 86 ASN A N 1
ATOM 670 C CA . ASN A 1 86 ? 12.660 -1.952 -28.413 1.00 80.31 86 ASN A CA 1
ATOM 671 C C . ASN A 1 86 ? 12.980 -3.454 -28.465 1.00 80.31 86 ASN A C 1
ATOM 673 O O . ASN A 1 86 ? 14.129 -3.828 -28.704 1.00 80.31 86 ASN A O 1
ATOM 677 N N . LEU A 1 87 ? 11.964 -4.311 -28.299 1.00 80.56 87 LEU A N 1
ATOM 678 C CA . LEU A 1 87 ? 12.102 -5.780 -28.345 1.00 80.56 87 LEU A CA 1
ATOM 679 C C . LEU A 1 87 ? 12.750 -6.313 -29.635 1.00 80.56 87 LEU A C 1
ATOM 681 O O . LEU A 1 87 ? 13.344 -7.385 -29.604 1.00 80.56 87 LEU A O 1
ATOM 685 N N . ASP A 1 88 ? 12.648 -5.575 -30.741 1.00 78.56 88 ASP A N 1
ATOM 686 C CA . ASP A 1 88 ? 13.220 -5.968 -32.033 1.00 78.56 88 ASP A CA 1
ATOM 687 C C . ASP A 1 88 ? 14.705 -5.586 -32.175 1.00 78.56 88 ASP A C 1
ATOM 689 O O . ASP A 1 88 ? 15.435 -6.203 -32.951 1.00 78.56 88 ASP A O 1
ATOM 693 N N . ASN A 1 89 ? 15.161 -4.580 -31.418 1.00 81.44 89 ASN A N 1
ATOM 694 C CA . ASN A 1 89 ? 16.466 -3.938 -31.613 1.00 81.44 89 ASN A CA 1
ATOM 695 C C . ASN A 1 89 ? 17.452 -4.202 -30.466 1.00 81.44 89 ASN A C 1
ATOM 697 O O . ASN A 1 89 ? 18.658 -4.091 -30.675 1.00 81.44 89 ASN A O 1
ATOM 701 N N . CYS A 1 90 ? 16.957 -4.520 -29.265 1.00 81.94 90 CYS A N 1
ATOM 702 C CA . CYS A 1 90 ? 17.772 -4.723 -28.067 1.00 81.94 90 CYS A CA 1
ATOM 703 C C . CYS A 1 90 ? 17.406 -6.049 -27.377 1.00 81.94 90 CYS A C 1
ATOM 705 O O . CYS A 1 90 ? 16.218 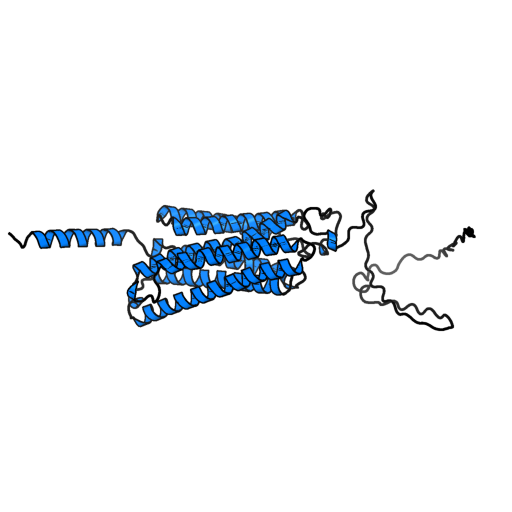-6.366 -27.253 1.00 81.94 90 CYS A O 1
ATOM 707 N N . PRO A 1 91 ? 18.395 -6.831 -26.901 1.00 78.75 91 PRO A N 1
ATOM 708 C CA . PRO A 1 91 ? 18.129 -8.055 -26.154 1.00 78.75 91 PRO A CA 1
ATOM 709 C C . PRO A 1 91 ? 17.426 -7.732 -24.832 1.00 78.75 91 PRO A C 1
ATOM 711 O O . PRO A 1 91 ? 17.731 -6.739 -24.173 1.00 78.75 91 PRO A O 1
ATOM 714 N N . ILE A 1 92 ? 16.492 -8.592 -24.418 1.00 80.00 92 ILE A N 1
ATOM 715 C CA . ILE A 1 92 ? 15.662 -8.355 -23.227 1.00 80.00 92 ILE A CA 1
ATOM 716 C C . ILE A 1 92 ? 16.465 -8.287 -21.922 1.00 80.00 92 ILE A C 1
ATOM 718 O O . ILE A 1 92 ? 16.025 -7.647 -20.969 1.00 80.00 92 ILE A O 1
ATOM 722 N N . ASP A 1 93 ? 17.656 -8.884 -21.901 1.00 74.75 93 ASP A N 1
ATOM 723 C CA . ASP A 1 93 ? 18.576 -8.853 -20.761 1.00 74.75 93 ASP A CA 1
ATOM 724 C C . ASP A 1 93 ? 19.070 -7.432 -20.441 1.00 74.75 93 ASP A C 1
ATOM 726 O O . ASP A 1 93 ? 19.527 -7.181 -19.332 1.00 74.75 93 ASP A O 1
ATOM 730 N N . TRP A 1 94 ? 18.975 -6.498 -21.398 1.00 74.44 94 TRP A N 1
ATOM 731 C CA . TRP A 1 94 ? 19.313 -5.082 -21.196 1.00 74.44 94 TRP A CA 1
ATOM 732 C C . TRP A 1 94 ? 18.144 -4.263 -20.638 1.00 74.44 94 TRP A C 1
ATOM 734 O O . TRP A 1 94 ? 18.305 -3.084 -20.338 1.00 74.44 94 TRP A O 1
ATOM 744 N N . SER A 1 95 ? 16.949 -4.851 -20.531 1.00 75.69 95 SER A N 1
ATOM 745 C CA . SER A 1 95 ? 15.827 -4.192 -19.861 1.00 75.69 95 SER A CA 1
ATOM 746 C C . SER A 1 95 ? 16.049 -4.182 -18.349 1.00 75.69 95 SER A C 1
ATOM 748 O O . SER A 1 95 ? 16.699 -5.075 -17.813 1.00 75.69 95 SER A O 1
ATOM 750 N N . LEU A 1 96 ? 15.443 -3.222 -17.646 1.00 74.00 96 LEU A N 1
ATOM 751 C CA . LEU A 1 96 ? 15.602 -3.064 -16.195 1.00 74.00 96 LEU A CA 1
ATOM 752 C C . LEU A 1 96 ? 15.307 -4.351 -15.399 1.00 74.00 96 LEU A C 1
ATOM 754 O O . LEU A 1 96 ? 15.934 -4.615 -14.381 1.00 74.00 96 LEU A O 1
ATOM 758 N N . TYR A 1 97 ? 14.346 -5.154 -15.861 1.00 72.62 97 TYR A N 1
ATOM 759 C CA . TYR A 1 97 ? 13.971 -6.408 -15.208 1.00 72.62 97 TYR A CA 1
ATOM 760 C C . TYR A 1 97 ? 14.767 -7.620 -15.708 1.00 72.62 97 TYR A C 1
ATOM 762 O O . TYR A 1 97 ? 14.781 -8.648 -15.037 1.00 72.62 97 TYR A O 1
ATOM 770 N N . GLY A 1 98 ? 15.386 -7.547 -16.889 1.00 72.88 98 GLY A N 1
ATOM 771 C CA . GLY A 1 98 ? 16.022 -8.697 -17.545 1.00 72.88 98 GLY A CA 1
ATOM 772 C C . GLY A 1 98 ? 15.047 -9.805 -17.979 1.00 72.88 98 GLY A C 1
ATOM 773 O O . GLY A 1 98 ? 15.470 -10.873 -18.408 1.00 72.88 98 GLY A O 1
ATOM 774 N N . TYR A 1 99 ? 13.733 -9.586 -17.869 1.00 79.56 99 TYR A N 1
ATOM 775 C CA . TYR A 1 99 ? 12.695 -10.525 -18.299 1.00 79.56 99 TYR A CA 1
ATOM 776 C C . TYR A 1 99 ? 11.443 -9.790 -18.784 1.00 79.56 99 TYR A C 1
ATOM 778 O O . TYR A 1 99 ? 11.243 -8.601 -18.532 1.00 79.56 99 TYR A O 1
ATOM 786 N N . ARG A 1 100 ? 10.560 -10.524 -19.472 1.00 80.44 100 ARG A N 1
ATOM 787 C CA . ARG A 1 100 ? 9.264 -10.010 -19.932 1.00 80.44 100 ARG A CA 1
ATOM 788 C C . ARG A 1 100 ? 8.175 -10.267 -18.880 1.00 80.44 100 ARG A C 1
ATOM 790 O O . ARG A 1 100 ? 7.914 -11.439 -18.614 1.00 80.44 100 ARG A O 1
ATOM 797 N N . PRO A 1 101 ? 7.495 -9.240 -18.334 1.00 83.94 101 PRO A N 1
ATOM 798 C CA . PRO A 1 101 ? 6.428 -9.443 -17.350 1.00 83.94 101 PRO A CA 1
ATOM 799 C C . PRO A 1 101 ? 5.276 -10.312 -17.878 1.00 83.94 101 PRO A C 1
ATOM 801 O O . PRO A 1 101 ? 4.856 -10.174 -19.019 1.00 83.94 101 PRO A O 1
ATOM 804 N N . SER A 1 102 ? 4.690 -11.169 -17.052 1.00 86.75 102 SER A N 1
ATOM 805 C CA . SER A 1 102 ? 3.568 -12.038 -17.404 1.00 86.75 102 SER A CA 1
ATOM 806 C C . SER A 1 102 ? 2.282 -11.244 -17.641 1.00 86.75 102 SER A C 1
ATOM 808 O O . SER A 1 102 ? 1.660 -10.726 -16.712 1.00 86.75 102 SER A O 1
ATOM 810 N N . LEU A 1 103 ? 1.829 -11.199 -18.898 1.00 87.81 103 LEU A N 1
ATOM 811 C CA . LEU A 1 103 ? 0.582 -10.529 -19.282 1.00 87.81 103 LEU A CA 1
ATOM 812 C C . LEU A 1 103 ? -0.629 -11.076 -18.509 1.00 87.81 103 LEU A C 1
ATOM 814 O O . LEU A 1 103 ? -1.447 -10.305 -18.010 1.00 87.81 103 LEU A O 1
ATOM 818 N N . ALA A 1 104 ? -0.726 -12.403 -18.381 1.00 89.44 104 ALA A N 1
ATOM 819 C CA . ALA A 1 104 ? -1.857 -13.059 -17.731 1.00 89.44 104 ALA A CA 1
ATOM 820 C C . ALA A 1 104 ? -1.961 -12.683 -16.246 1.00 89.44 104 ALA A C 1
ATOM 822 O O . ALA A 1 104 ? -3.047 -12.345 -15.778 1.00 89.44 104 ALA A O 1
ATOM 823 N N . ALA A 1 105 ? -0.837 -12.683 -15.519 1.00 87.81 105 ALA A N 1
ATOM 824 C CA . ALA A 1 105 ? -0.823 -12.323 -14.103 1.00 87.81 105 ALA A CA 1
ATOM 825 C C . ALA A 1 105 ? -1.271 -10.869 -13.888 1.00 87.81 105 ALA A C 1
ATOM 827 O O . ALA A 1 105 ? -2.127 -10.599 -13.046 1.00 87.81 105 ALA A O 1
ATOM 828 N N . ASN A 1 106 ? -0.761 -9.939 -14.700 1.00 91.12 106 ASN A N 1
ATOM 829 C CA . ASN A 1 106 ? -1.092 -8.518 -14.570 1.00 91.12 106 ASN A CA 1
ATOM 830 C C . ASN A 1 106 ? -2.571 -8.231 -14.879 1.00 91.12 106 ASN A C 1
ATOM 832 O O . ASN A 1 106 ? -3.204 -7.456 -14.165 1.00 91.12 106 ASN A O 1
ATOM 836 N N . ILE A 1 107 ? -3.150 -8.892 -15.891 1.00 92.75 107 ILE A N 1
ATOM 837 C CA . ILE A 1 107 ? -4.586 -8.773 -16.200 1.00 92.75 107 ILE A CA 1
ATOM 838 C C . ILE A 1 107 ? -5.436 -9.279 -15.028 1.00 92.75 107 ILE A C 1
ATOM 840 O O . ILE A 1 107 ? -6.414 -8.629 -14.656 1.00 92.75 107 ILE A O 1
ATOM 844 N N . VAL A 1 108 ? -5.056 -10.406 -14.417 1.00 94.44 108 VAL A N 1
ATOM 845 C CA . VAL A 1 108 ? -5.764 -10.944 -13.245 1.00 94.44 108 VAL A CA 1
ATOM 846 C C . VAL A 1 108 ? -5.754 -9.937 -12.094 1.00 94.44 108 VAL A C 1
ATOM 848 O O . VAL A 1 108 ? -6.808 -9.694 -11.508 1.00 94.44 108 VAL A O 1
ATOM 851 N N . PHE A 1 109 ? -4.620 -9.292 -11.805 1.00 92.56 109 PHE A N 1
ATOM 852 C CA . PHE A 1 109 ? -4.561 -8.262 -10.764 1.00 92.56 109 PHE A CA 1
ATOM 853 C C . PHE A 1 109 ? -5.453 -7.057 -11.071 1.00 92.56 109 PHE A C 1
ATOM 855 O O . PHE A 1 109 ? -6.204 -6.634 -10.193 1.00 92.56 109 PHE A O 1
ATOM 862 N N . VAL A 1 110 ? -5.454 -6.550 -12.309 1.00 94.38 110 VAL A N 1
ATOM 863 C CA . VAL A 1 110 ? -6.348 -5.448 -12.716 1.00 94.38 110 VAL A CA 1
ATOM 864 C C . VAL A 1 110 ? -7.816 -5.807 -12.475 1.00 94.38 110 VAL A C 1
ATOM 866 O O . VAL A 1 110 ? -8.564 -5.007 -11.904 1.00 94.38 110 VAL A O 1
ATOM 869 N N . VAL A 1 111 ? -8.234 -7.016 -12.862 1.00 95.69 111 VAL A N 1
ATOM 870 C CA . VAL A 1 111 ? -9.612 -7.486 -12.649 1.00 95.69 111 VAL A CA 1
ATOM 871 C C . VAL A 1 111 ? -9.919 -7.619 -11.156 1.00 95.69 111 VAL A C 1
ATOM 873 O O . VAL A 1 111 ? -10.956 -7.135 -10.705 1.00 95.69 111 VAL A O 1
ATOM 876 N N . LEU A 1 112 ? -9.018 -8.215 -10.370 1.00 94.94 112 LEU A N 1
ATOM 877 C CA . LEU A 1 112 ? -9.203 -8.387 -8.927 1.00 94.94 112 LEU A CA 1
ATOM 878 C C . LEU A 1 112 ? -9.325 -7.045 -8.197 1.00 94.94 112 LEU A C 1
ATOM 880 O O . LEU A 1 112 ? -10.278 -6.861 -7.441 1.00 94.94 112 LEU A O 1
ATOM 884 N N . PHE A 1 113 ? -8.425 -6.090 -8.447 1.00 94.06 113 PHE A N 1
ATOM 885 C CA . PHE A 1 113 ? -8.499 -4.760 -7.832 1.00 94.06 113 PHE A CA 1
ATOM 886 C C . PHE A 1 113 ? -9.729 -3.975 -8.279 1.00 94.06 113 PHE A C 1
ATOM 888 O O . PHE A 1 113 ? -10.317 -3.262 -7.469 1.00 94.06 113 PHE A O 1
ATOM 895 N N . SER A 1 114 ? -10.178 -4.159 -9.523 1.00 95.06 114 SER A N 1
ATOM 896 C CA . SER A 1 114 ? -11.435 -3.570 -9.993 1.00 95.06 114 SER A CA 1
ATOM 897 C C . SER A 1 114 ? -12.627 -4.120 -9.207 1.00 95.06 114 SER A C 1
ATOM 899 O O . SER A 1 114 ? -13.420 -3.347 -8.671 1.00 95.06 114 SER A O 1
ATOM 901 N N . LEU A 1 115 ? -12.733 -5.446 -9.066 1.00 95.88 115 LEU A N 1
ATOM 902 C CA . LEU A 1 115 ? -13.809 -6.092 -8.304 1.00 95.88 115 LEU A CA 1
ATOM 903 C C . LEU A 1 115 ? -13.790 -5.684 -6.826 1.00 95.88 115 LEU A C 1
ATOM 905 O O . LEU A 1 115 ? -14.830 -5.331 -6.270 1.00 95.88 115 LEU A O 1
ATOM 909 N N . ILE A 1 116 ? -12.613 -5.686 -6.200 1.00 94.38 116 ILE A N 1
ATOM 910 C CA . ILE A 1 116 ? -12.439 -5.265 -4.805 1.00 94.38 116 ILE A CA 1
ATOM 911 C C . ILE A 1 116 ? -12.806 -3.785 -4.641 1.00 94.38 116 ILE A C 1
ATOM 913 O O . ILE A 1 116 ? -13.529 -3.436 -3.707 1.00 94.38 116 ILE A O 1
ATOM 917 N N . GLY A 1 117 ? -12.391 -2.926 -5.574 1.00 93.06 117 GLY A N 1
ATOM 918 C CA . GLY A 1 117 ? -12.761 -1.512 -5.607 1.00 93.06 117 GLY A CA 1
ATOM 919 C C . GLY A 1 117 ? -14.273 -1.305 -5.694 1.00 93.06 117 GLY A C 1
ATOM 920 O O . GLY A 1 117 ? -14.825 -0.522 -4.921 1.00 93.06 117 GLY A O 1
ATOM 921 N N . PHE A 1 118 ? -14.972 -2.054 -6.554 1.00 94.50 118 PHE A N 1
ATOM 922 C CA . PHE A 1 118 ? -16.439 -2.015 -6.635 1.00 94.50 118 PHE A CA 1
ATOM 923 C C . PHE A 1 118 ? -17.111 -2.450 -5.331 1.00 94.50 118 PHE A C 1
ATOM 925 O O . PHE A 1 118 ? -18.067 -1.808 -4.888 1.00 94.50 118 PHE A O 1
ATOM 932 N N . VAL A 1 119 ? -16.603 -3.506 -4.692 1.00 93.25 119 VAL A N 1
ATOM 933 C CA . VAL A 1 119 ? -17.096 -3.965 -3.387 1.00 93.25 119 VAL A CA 1
ATOM 934 C C . VAL A 1 119 ? -16.910 -2.863 -2.339 1.00 93.25 119 VAL A C 1
ATOM 936 O O . VAL A 1 119 ? -17.882 -2.472 -1.694 1.00 93.25 119 VAL A O 1
ATOM 939 N N . HIS A 1 120 ? -15.717 -2.276 -2.218 1.00 91.81 120 HIS A N 1
ATOM 940 C CA . HIS A 1 120 ? -15.459 -1.174 -1.278 1.00 91.81 120 HIS A CA 1
ATOM 941 C C . HIS A 1 120 ? -16.289 0.074 -1.561 1.00 91.81 120 HIS A C 1
ATOM 943 O O . HIS A 1 120 ? -16.770 0.705 -0.619 1.00 91.81 120 HIS A O 1
ATOM 949 N N . ALA A 1 121 ? -16.519 0.408 -2.832 1.00 91.19 121 ALA A N 1
ATOM 950 C CA . ALA A 1 121 ? -17.423 1.488 -3.210 1.00 91.19 121 ALA A CA 1
ATOM 951 C C . ALA A 1 121 ? -18.845 1.198 -2.711 1.00 91.19 121 ALA A C 1
ATOM 953 O O . ALA A 1 121 ? -19.440 2.027 -2.021 1.00 91.19 121 ALA A O 1
ATOM 954 N N . TYR A 1 122 ? -19.373 0.001 -2.983 1.00 90.81 122 TYR A N 1
ATOM 955 C CA . TYR A 1 122 ? -20.707 -0.402 -2.540 1.00 90.81 122 TYR A CA 1
ATOM 956 C C . TYR A 1 122 ? -20.848 -0.371 -1.010 1.00 90.81 122 TYR A C 1
ATOM 958 O O . TYR A 1 122 ? -21.796 0.230 -0.494 1.00 90.81 122 TYR A O 1
ATOM 966 N N . LEU A 1 123 ? -19.892 -0.952 -0.271 1.00 87.62 123 LEU A N 1
ATOM 967 C CA . LEU A 1 123 ? -19.881 -0.923 1.199 1.00 87.62 123 LEU A CA 1
ATOM 968 C C . LEU A 1 123 ? -19.782 0.520 1.725 1.00 87.62 123 LEU A C 1
ATOM 970 O O . LEU A 1 123 ? -20.520 0.900 2.642 1.00 87.62 123 LEU A O 1
ATOM 974 N N . GLY A 1 124 ? -18.930 1.340 1.107 1.00 85.56 124 GLY A N 1
ATOM 975 C CA . GLY A 1 124 ? -18.727 2.745 1.451 1.00 85.56 124 GLY A CA 1
ATOM 976 C C . GLY A 1 124 ? -19.988 3.592 1.286 1.00 85.56 124 GLY A C 1
ATOM 977 O O . GLY A 1 124 ? -20.361 4.329 2.206 1.00 85.56 124 GLY A O 1
ATOM 978 N N . PHE A 1 125 ? -20.702 3.434 0.168 1.00 87.75 125 PHE A N 1
ATOM 979 C CA . PHE A 1 125 ? -21.987 4.098 -0.067 1.00 87.75 125 PHE A CA 1
ATOM 980 C C . PHE A 1 125 ? -23.073 3.596 0.889 1.00 87.75 125 PHE A C 1
ATOM 982 O O . PHE A 1 125 ? -23.783 4.402 1.498 1.00 87.75 125 PHE A O 1
ATOM 989 N N . ARG A 1 126 ? -23.176 2.275 1.089 1.00 85.06 126 ARG A N 1
ATOM 990 C CA . ARG A 1 126 ? -24.197 1.653 1.949 1.00 85.06 126 ARG A CA 1
ATOM 991 C C . ARG A 1 126 ? -24.100 2.090 3.411 1.00 85.06 126 ARG A C 1
ATOM 993 O O . ARG A 1 126 ? -25.131 2.188 4.089 1.00 85.06 126 ARG A O 1
ATOM 1000 N N . TRP A 1 127 ? -22.885 2.333 3.899 1.00 79.81 127 TRP A N 1
ATOM 1001 C CA . TRP A 1 127 ? -22.607 2.701 5.290 1.00 79.81 127 TRP A CA 1
ATOM 1002 C C . TRP A 1 127 ? -22.164 4.161 5.481 1.00 79.81 127 TRP A C 1
ATOM 1004 O O . TRP A 1 127 ? -21.912 4.578 6.612 1.00 79.81 127 TRP A O 1
ATOM 1014 N N . LYS A 1 128 ? -22.152 4.971 4.411 1.00 82.06 128 LYS A N 1
ATOM 1015 C CA . LYS A 1 128 ? -21.840 6.416 4.417 1.00 82.06 128 LYS A CA 1
ATOM 1016 C C . LYS A 1 128 ? -20.474 6.742 5.053 1.00 82.06 128 LYS A C 1
ATOM 1018 O O . LYS A 1 128 ? -20.284 7.795 5.665 1.00 82.06 128 LYS A O 1
ATOM 1023 N N . SER A 1 129 ? -19.501 5.845 4.909 1.00 79.50 129 SER A N 1
ATOM 1024 C CA . SER A 1 129 ? -18.145 5.962 5.460 1.00 79.50 129 SER A CA 1
ATOM 1025 C C . SER A 1 129 ? -17.187 6.631 4.470 1.00 79.50 129 SER A C 1
ATOM 1027 O O . SER A 1 129 ? -16.183 6.046 4.074 1.00 79.50 129 SER A O 1
ATOM 1029 N N . TRP A 1 130 ? -17.481 7.886 4.113 1.00 79.00 130 TRP A N 1
ATOM 1030 C CA . TRP A 1 130 ? -16.771 8.653 3.077 1.00 79.00 130 TRP A CA 1
ATOM 1031 C C . TRP A 1 130 ? -15.242 8.616 3.201 1.00 79.0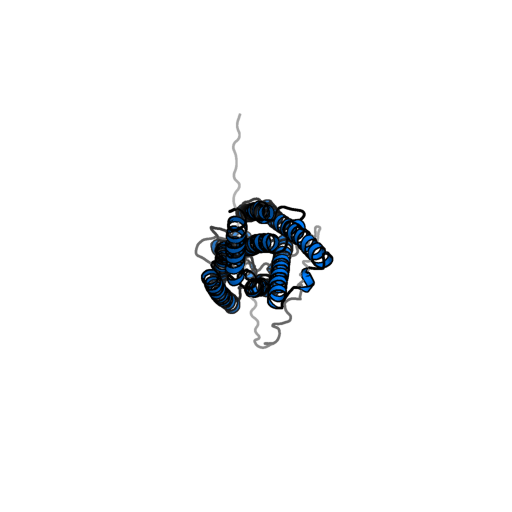0 130 TRP A C 1
ATOM 1033 O O . TRP A 1 130 ? -14.571 8.304 2.232 1.00 79.00 130 TRP A O 1
ATOM 1043 N N . GLY A 1 131 ? -14.683 8.849 4.395 1.00 81.94 131 GLY A N 1
ATOM 1044 C CA . GLY A 1 131 ? -13.223 8.860 4.577 1.00 81.94 131 GLY A CA 1
ATOM 1045 C C . GLY A 1 131 ? -12.536 7.511 4.313 1.00 81.94 131 GLY A C 1
ATOM 1046 O O . GLY A 1 131 ? -11.465 7.485 3.723 1.00 81.94 131 GLY A O 1
ATOM 1047 N N . PHE A 1 132 ? -13.164 6.397 4.706 1.00 86.62 132 PHE A N 1
ATOM 1048 C CA . PHE A 1 132 ? -12.640 5.053 4.426 1.00 86.62 132 PHE A CA 1
ATOM 1049 C C . PHE A 1 132 ? -12.800 4.701 2.944 1.00 86.62 132 PHE A C 1
ATOM 1051 O O . PHE A 1 132 ? -11.882 4.189 2.316 1.00 86.62 132 PHE A O 1
ATOM 1058 N N . MET A 1 133 ? -13.960 5.036 2.374 1.00 88.69 133 MET A N 1
ATOM 1059 C CA . MET A 1 133 ? -14.270 4.789 0.969 1.00 88.69 133 MET A CA 1
ATOM 1060 C C . MET A 1 133 ? -13.290 5.504 0.034 1.00 88.69 133 MET A C 1
ATOM 1062 O O . MET A 1 133 ? -12.780 4.882 -0.892 1.00 88.69 133 MET A O 1
ATOM 1066 N N . THR A 1 134 ? -13.002 6.786 0.279 1.00 89.75 134 THR A N 1
ATOM 1067 C CA . THR A 1 134 ? -12.107 7.569 -0.582 1.00 89.75 134 THR A CA 1
ATOM 1068 C C . THR A 1 134 ? -10.699 6.984 -0.607 1.00 89.75 134 THR A C 1
ATOM 1070 O O . THR A 1 134 ? -10.153 6.796 -1.688 1.00 89.75 134 THR A O 1
ATOM 1073 N N . GLY A 1 135 ? -10.120 6.650 0.552 1.00 91.00 135 GLY A N 1
ATOM 1074 C CA . GLY A 1 135 ? -8.782 6.058 0.590 1.00 91.00 135 GLY A CA 1
ATOM 1075 C C . GLY A 1 135 ? -8.742 4.669 -0.058 1.00 91.00 135 GLY A C 1
ATOM 1076 O O . GLY A 1 135 ? -7.869 4.408 -0.877 1.00 91.00 135 GLY A O 1
ATOM 1077 N N . MET A 1 136 ? -9.734 3.808 0.190 1.00 92.69 136 MET A N 1
ATOM 1078 C CA . MET A 1 136 ? -9.792 2.495 -0.467 1.00 92.69 136 MET A CA 1
ATOM 1079 C C . MET A 1 136 ? -9.918 2.600 -1.990 1.00 92.69 136 MET A C 1
ATOM 1081 O O . MET A 1 136 ? -9.245 1.859 -2.704 1.00 92.69 136 MET A O 1
ATOM 1085 N N . LEU A 1 137 ? -10.744 3.522 -2.494 1.00 94.06 137 LEU A N 1
ATOM 1086 C CA . LEU A 1 137 ? -10.911 3.724 -3.934 1.00 94.06 137 LEU A CA 1
ATOM 1087 C C . LEU A 1 137 ? -9.648 4.284 -4.582 1.00 94.06 137 LEU A C 1
ATOM 1089 O O . LEU A 1 137 ? -9.244 3.779 -5.625 1.00 94.06 137 LEU A O 1
ATOM 1093 N N . LEU A 1 138 ? -9.009 5.279 -3.961 1.00 94.44 138 LEU A N 1
ATOM 1094 C CA . LEU A 1 138 ? -7.742 5.819 -4.454 1.00 94.44 138 LEU A CA 1
ATOM 1095 C C . LEU A 1 138 ? -6.656 4.739 -4.476 1.00 94.44 138 LEU A C 1
ATOM 1097 O O . LEU A 1 138 ? -5.977 4.601 -5.486 1.00 94.44 138 LEU A O 1
ATOM 1101 N N . GLY A 1 139 ? -6.563 3.912 -3.430 1.00 93.69 139 GLY A N 1
ATOM 1102 C CA . GLY A 1 139 ? -5.654 2.765 -3.396 1.00 93.69 139 GLY A CA 1
ATOM 1103 C C . GLY A 1 139 ? -5.920 1.766 -4.524 1.00 93.69 139 GLY A C 1
ATOM 1104 O O . GLY A 1 139 ? -4.999 1.417 -5.256 1.00 93.69 139 GLY A O 1
ATOM 1105 N N . CYS A 1 140 ? -7.180 1.368 -4.737 1.00 94.69 140 CYS A N 1
ATOM 1106 C CA . CYS A 1 140 ? -7.538 0.430 -5.810 1.00 94.69 140 CYS A CA 1
ATOM 1107 C C . CYS A 1 140 ? -7.250 1.007 -7.204 1.00 94.69 140 CYS A C 1
ATOM 1109 O O . CYS A 1 140 ? -6.747 0.294 -8.068 1.00 94.69 140 CYS A O 1
ATOM 1111 N N . VAL A 1 141 ? -7.543 2.292 -7.432 1.00 95.88 141 VAL A N 1
ATOM 1112 C CA . VAL A 1 141 ? -7.241 2.968 -8.704 1.00 95.88 141 VAL A CA 1
ATOM 1113 C C . VAL A 1 141 ? -5.733 3.038 -8.931 1.00 95.88 141 VAL A C 1
ATOM 1115 O O . VAL A 1 141 ? -5.278 2.726 -10.030 1.00 95.88 141 VAL A O 1
ATOM 1118 N N . SER A 1 142 ? -4.952 3.389 -7.906 1.00 94.38 142 SER A N 1
ATOM 1119 C CA . SER A 1 142 ? -3.489 3.395 -7.985 1.00 94.38 142 SER A CA 1
ATOM 1120 C C . SER A 1 142 ? -2.926 2.007 -8.312 1.00 94.38 142 SER A C 1
ATOM 1122 O O . SER A 1 142 ? -2.082 1.903 -9.197 1.00 94.38 142 SER A O 1
ATOM 1124 N N . GLU A 1 143 ? -3.435 0.932 -7.703 1.00 94.44 143 GLU A N 1
ATOM 1125 C CA . GLU A 1 143 ? -3.037 -0.439 -8.068 1.00 94.44 143 GLU A CA 1
ATOM 1126 C C . GLU A 1 143 ? -3.367 -0.750 -9.535 1.00 94.44 143 GLU A C 1
ATOM 1128 O O . GLU A 1 143 ? -2.498 -1.192 -10.285 1.00 94.44 143 GLU A O 1
ATOM 1133 N N . ILE A 1 144 ? -4.594 -0.458 -9.986 1.00 95.31 144 ILE A N 1
ATOM 1134 C CA . ILE A 1 144 ? -5.019 -0.698 -11.377 1.00 95.31 144 ILE A CA 1
ATOM 1135 C C . ILE A 1 144 ? -4.092 0.020 -12.362 1.00 95.31 144 ILE A C 1
ATOM 1137 O O . ILE A 1 144 ? -3.599 -0.605 -13.300 1.00 95.31 144 ILE A O 1
ATOM 1141 N N . VAL A 1 145 ? -3.819 1.310 -12.145 1.00 95.31 145 VAL A N 1
ATOM 1142 C CA . VAL A 1 145 ? -2.920 2.092 -13.010 1.00 95.31 145 VAL A CA 1
ATOM 1143 C C . VAL A 1 145 ? -1.495 1.531 -12.970 1.00 95.31 145 VAL A C 1
ATOM 1145 O O . VAL A 1 145 ? -0.848 1.430 -14.013 1.00 95.31 145 VAL A O 1
ATOM 1148 N N . GLY A 1 146 ? -1.025 1.088 -11.801 1.00 93.25 146 GLY A N 1
ATOM 1149 C CA . GLY A 1 146 ? 0.277 0.439 -11.650 1.00 93.25 146 GLY A CA 1
ATOM 1150 C C . GLY A 1 146 ? 0.403 -0.844 -12.478 1.00 93.25 146 GLY A C 1
ATOM 1151 O O . GLY A 1 146 ? 1.361 -0.998 -13.241 1.00 93.25 146 GLY A O 1
ATOM 1152 N N . TYR A 1 147 ? -0.588 -1.738 -12.407 1.00 93.12 147 TYR A N 1
ATOM 1153 C CA . TYR A 1 147 ? -0.606 -2.962 -13.220 1.00 93.12 147 TYR A CA 1
ATOM 1154 C C . TYR A 1 147 ? -0.818 -2.690 -14.710 1.00 93.12 147 TYR A C 1
ATOM 1156 O O . TYR A 1 147 ? -0.275 -3.426 -15.533 1.00 93.12 147 TYR A O 1
ATOM 1164 N N . VAL A 1 148 ? -1.532 -1.624 -15.086 1.00 93.12 148 VAL A N 1
ATOM 1165 C CA . VAL A 1 148 ? -1.602 -1.173 -16.486 1.00 93.12 148 VAL A CA 1
ATOM 1166 C C . VAL A 1 148 ? -0.223 -0.735 -16.985 1.00 93.12 148 VAL A C 1
ATOM 1168 O O . VAL A 1 148 ? 0.175 -1.152 -18.071 1.00 93.12 148 VAL A O 1
ATOM 1171 N N . GLY A 1 149 ? 0.553 0.004 -16.183 1.00 90.19 149 GLY A N 1
ATOM 1172 C CA . GLY A 1 149 ? 1.955 0.315 -16.498 1.00 90.19 149 GLY A CA 1
ATOM 1173 C C . GLY A 1 149 ? 2.796 -0.949 -16.725 1.00 90.19 149 GLY A C 1
ATOM 1174 O O . GLY A 1 149 ? 3.555 -1.042 -17.690 1.00 90.19 149 GLY A O 1
ATOM 1175 N N . ARG A 1 150 ? 2.572 -1.992 -15.918 1.00 89.62 150 ARG A N 1
ATOM 1176 C CA . ARG A 1 150 ? 3.222 -3.303 -16.092 1.00 89.62 150 ARG A CA 1
ATOM 1177 C C . ARG A 1 150 ? 2.787 -4.034 -17.366 1.00 89.62 150 ARG A C 1
ATOM 1179 O O . ARG A 1 150 ? 3.609 -4.677 -18.015 1.00 89.62 150 ARG A O 1
ATOM 1186 N N . ILE A 1 151 ? 1.519 -3.907 -17.767 1.00 91.38 151 ILE A N 1
ATOM 1187 C CA . ILE A 1 151 ? 1.016 -4.412 -19.058 1.00 91.38 151 ILE A CA 1
ATOM 1188 C C . ILE A 1 151 ? 1.656 -3.648 -20.222 1.00 91.38 151 ILE A C 1
ATOM 1190 O O . ILE A 1 151 ? 2.017 -4.262 -21.221 1.00 91.38 151 ILE A O 1
ATOM 1194 N N . MET A 1 152 ? 1.863 -2.335 -20.107 1.00 88.44 152 MET A N 1
ATOM 1195 C CA . MET A 1 152 ? 2.585 -1.570 -21.132 1.00 88.44 152 MET A CA 1
ATOM 1196 C C . MET A 1 152 ? 4.028 -2.074 -21.292 1.00 88.44 152 MET A C 1
ATOM 1198 O O . MET A 1 152 ? 4.492 -2.245 -22.420 1.00 88.44 152 MET A O 1
ATOM 1202 N N . MET A 1 153 ? 4.694 -2.431 -20.189 1.00 86.56 153 MET A N 1
ATOM 1203 C CA . MET A 1 153 ? 6.033 -3.037 -20.225 1.00 86.56 153 MET A CA 1
ATOM 1204 C C . MET A 1 153 ? 6.075 -4.448 -20.823 1.00 86.56 153 MET A C 1
ATOM 1206 O O . MET A 1 153 ? 7.128 -4.883 -21.280 1.00 86.56 153 MET A O 1
ATOM 1210 N N . TYR A 1 154 ? 4.949 -5.163 -20.908 1.00 86.69 154 TYR A N 1
ATOM 1211 C CA . TYR A 1 154 ? 4.890 -6.404 -21.687 1.00 86.69 154 TYR A CA 1
ATOM 1212 C C . TYR A 1 154 ? 5.099 -6.152 -23.186 1.00 86.69 154 TYR A C 1
ATOM 1214 O O . TYR A 1 154 ? 5.703 -6.982 -23.871 1.00 86.69 154 TYR A O 1
ATOM 1222 N N . TYR A 1 155 ? 4.587 -5.036 -23.710 1.00 85.06 155 TYR A N 1
ATOM 1223 C CA . TYR A 1 155 ? 4.742 -4.666 -25.119 1.00 85.06 155 TYR A CA 1
ATOM 1224 C C . TYR A 1 155 ? 6.061 -3.953 -25.387 1.00 85.06 155 TYR A C 1
ATOM 1226 O O . TYR A 1 155 ? 6.636 -4.152 -26.449 1.00 85.06 155 TYR A O 1
ATOM 1234 N N . ASN A 1 156 ? 6.542 -3.146 -24.440 1.00 83.56 156 ASN A N 1
ATOM 1235 C CA . ASN A 1 156 ? 7.851 -2.515 -24.529 1.00 83.56 156 ASN A CA 1
ATOM 1236 C C . ASN A 1 156 ? 8.520 -2.420 -23.141 1.00 83.56 156 ASN A C 1
ATOM 1238 O O . ASN A 1 156 ? 8.251 -1.467 -22.403 1.00 83.56 156 ASN A O 1
ATOM 1242 N N . PRO A 1 157 ? 9.401 -3.372 -22.779 1.00 81.62 157 PRO A N 1
ATOM 1243 C CA . PRO A 1 157 ? 10.050 -3.409 -21.467 1.00 81.62 157 PRO A CA 1
ATOM 1244 C C . PRO A 1 157 ? 11.093 -2.298 -21.266 1.00 81.62 157 PRO A C 1
ATOM 1246 O O . PRO A 1 157 ? 11.512 -2.065 -20.137 1.00 81.62 157 PRO A O 1
ATOM 1249 N N . PHE A 1 158 ? 11.485 -1.591 -22.3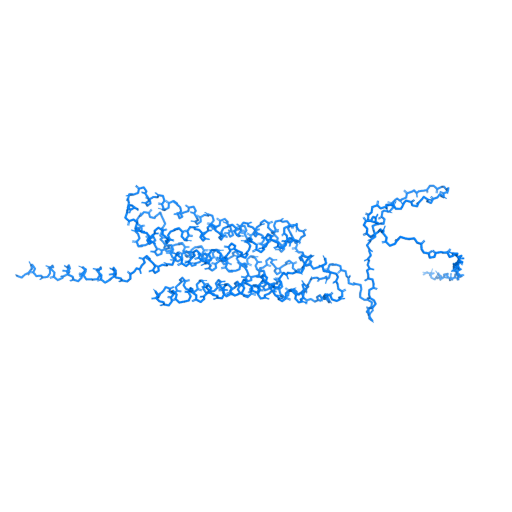31 1.00 81.31 158 PHE A N 1
ATOM 1250 C CA . PHE A 1 158 ? 12.415 -0.458 -22.277 1.00 81.31 158 PHE A CA 1
ATOM 1251 C C . PHE A 1 158 ? 11.699 0.885 -22.058 1.00 81.31 158 PHE A C 1
ATOM 1253 O O . PHE A 1 158 ? 12.337 1.922 -21.897 1.00 81.31 158 PHE A O 1
ATOM 1260 N N . SER A 1 159 ? 10.360 0.893 -22.024 1.00 81.50 159 SER A N 1
ATOM 1261 C CA . SER A 1 159 ? 9.589 2.123 -21.857 1.00 81.50 159 SER A CA 1
ATOM 1262 C C . SER A 1 159 ? 9.739 2.705 -20.447 1.00 81.50 159 SER A C 1
ATOM 1264 O O . SER A 1 159 ? 9.093 2.261 -19.493 1.00 81.50 159 SER A O 1
ATOM 1266 N N . PHE A 1 160 ? 10.529 3.775 -20.344 1.00 79.69 160 PHE A N 1
ATOM 1267 C CA . PHE A 1 160 ? 10.743 4.519 -19.103 1.00 79.69 160 PHE A CA 1
ATOM 1268 C C . PHE A 1 160 ? 9.431 5.020 -18.475 1.00 79.69 160 PHE A C 1
ATOM 1270 O O . PHE A 1 160 ? 9.196 4.858 -17.277 1.00 79.69 160 PHE A O 1
ATOM 1277 N N . ASN A 1 161 ? 8.524 5.563 -19.293 1.00 83.75 161 ASN A N 1
ATOM 1278 C CA . ASN A 1 161 ? 7.227 6.054 -18.821 1.00 83.75 161 ASN A CA 1
ATOM 1279 C C . ASN A 1 161 ? 6.370 4.933 -18.215 1.00 83.75 161 ASN A C 1
ATOM 1281 O O . ASN A 1 161 ? 5.741 5.133 -17.177 1.00 83.75 161 ASN A O 1
ATOM 1285 N N . ALA A 1 162 ? 6.356 3.749 -18.835 1.00 86.38 162 ALA A N 1
ATOM 1286 C CA . ALA A 1 162 ? 5.596 2.609 -18.331 1.00 86.38 162 ALA A CA 1
ATOM 1287 C C . ALA A 1 162 ? 6.146 2.109 -16.984 1.00 86.38 162 ALA A C 1
ATOM 1289 O O . ALA A 1 162 ? 5.371 1.811 -16.070 1.00 86.38 162 ALA A O 1
ATOM 1290 N N . PHE A 1 163 ? 7.474 2.096 -16.836 1.00 83.31 163 PHE A N 1
ATOM 1291 C CA . PHE A 1 163 ? 8.134 1.783 -15.572 1.00 83.31 163 PHE A CA 1
ATOM 1292 C C . PHE A 1 163 ? 7.814 2.806 -14.476 1.00 83.31 163 PHE A C 1
ATOM 1294 O O . PHE A 1 163 ? 7.410 2.415 -13.379 1.00 83.31 163 PHE A O 1
ATOM 1301 N N . MET A 1 164 ? 7.920 4.105 -14.774 1.00 82.69 164 MET A N 1
ATOM 1302 C CA . MET A 1 164 ? 7.614 5.166 -13.809 1.00 82.69 164 MET A CA 1
ATOM 1303 C C . MET A 1 164 ? 6.159 5.115 -13.346 1.00 82.69 164 MET A C 1
ATOM 1305 O O . MET A 1 164 ? 5.892 5.187 -12.147 1.00 82.69 164 MET A O 1
ATOM 1309 N N . ILE A 1 165 ? 5.213 4.931 -14.274 1.00 88.12 165 ILE A N 1
ATOM 1310 C CA . ILE A 1 165 ? 3.796 4.760 -13.932 1.00 88.12 165 ILE A CA 1
ATOM 1311 C C . ILE A 1 165 ? 3.623 3.563 -12.997 1.00 88.12 165 ILE A C 1
ATOM 1313 O O . ILE A 1 165 ? 2.963 3.696 -11.967 1.00 88.12 165 ILE A O 1
ATOM 1317 N N . GLN A 1 166 ? 4.239 2.418 -13.315 1.00 89.06 166 GLN A N 1
ATOM 1318 C CA . GLN A 1 166 ? 4.162 1.236 -12.463 1.00 89.06 166 GLN A CA 1
ATOM 1319 C C . GLN A 1 166 ? 4.703 1.524 -11.059 1.00 89.06 166 GLN A C 1
ATOM 1321 O O . GLN A 1 166 ? 3.988 1.319 -10.078 1.00 89.06 166 GLN A O 1
ATOM 1326 N N . ILE A 1 167 ? 5.963 1.955 -10.944 1.00 85.38 167 ILE A N 1
ATOM 1327 C CA . ILE A 1 167 ? 6.629 2.058 -9.644 1.00 85.38 167 ILE A CA 1
ATOM 1328 C C . ILE A 1 167 ? 5.960 3.112 -8.765 1.00 85.38 167 ILE A C 1
ATOM 1330 O O . ILE A 1 167 ? 5.703 2.841 -7.595 1.00 85.38 167 ILE A O 1
ATOM 1334 N N . VAL A 1 168 ? 5.576 4.262 -9.328 1.00 86.31 168 VAL A N 1
ATOM 1335 C CA . VAL A 1 168 ? 4.904 5.331 -8.580 1.00 86.31 168 VAL A CA 1
ATOM 1336 C C . VAL A 1 168 ? 3.516 4.879 -8.136 1.00 86.31 168 VAL A C 1
ATOM 1338 O O . VAL A 1 168 ? 3.193 4.973 -6.953 1.00 86.31 168 VAL A O 1
ATOM 1341 N N . CYS A 1 169 ? 2.696 4.348 -9.045 1.00 91.62 169 CYS A N 1
ATOM 1342 C CA . CYS A 1 169 ? 1.311 4.015 -8.713 1.00 91.62 169 CYS A CA 1
ATOM 1343 C C . CYS A 1 169 ? 1.219 2.847 -7.725 1.00 91.62 169 CYS A C 1
ATOM 1345 O O . CYS A 1 169 ? 0.470 2.941 -6.751 1.00 91.62 169 CYS A O 1
ATOM 1347 N N . LEU A 1 170 ? 2.028 1.795 -7.909 1.00 90.38 170 LEU A N 1
ATOM 1348 C CA . LEU A 1 170 ? 2.078 0.692 -6.948 1.00 90.38 170 LEU A CA 1
ATOM 1349 C C . LEU A 1 170 ? 2.554 1.183 -5.581 1.00 90.38 170 LEU A C 1
ATOM 1351 O O . LEU A 1 170 ? 2.021 0.743 -4.569 1.00 90.38 170 LEU A O 1
ATOM 1355 N N . THR A 1 171 ? 3.533 2.086 -5.521 1.00 87.94 171 THR A N 1
ATOM 1356 C CA . THR A 1 171 ? 4.098 2.614 -4.263 1.00 87.94 171 THR A CA 1
ATOM 1357 C C . THR A 1 171 ? 3.139 3.528 -3.503 1.00 87.94 171 THR A C 1
ATOM 1359 O O . THR A 1 171 ? 3.097 3.502 -2.273 1.00 87.94 171 THR A O 1
ATOM 1362 N N . VAL A 1 172 ? 2.327 4.305 -4.219 1.00 90.31 172 VAL A N 1
ATOM 1363 C CA . VAL A 1 172 ? 1.338 5.217 -3.627 1.00 90.31 172 VAL A CA 1
ATOM 1364 C C . VAL A 1 172 ? 0.122 4.465 -3.069 1.00 90.31 172 VAL A C 1
ATOM 1366 O O . VAL A 1 172 ? -0.423 4.846 -2.033 1.00 90.31 172 VAL A O 1
ATOM 1369 N N . ALA A 1 173 ? -0.296 3.371 -3.706 1.00 91.88 173 ALA A N 1
ATOM 1370 C CA . ALA A 1 173 ? -1.456 2.583 -3.288 1.00 91.88 173 ALA A CA 1
ATOM 1371 C C . ALA A 1 173 ? -1.506 2.171 -1.792 1.00 91.88 173 ALA A C 1
ATOM 1373 O O . ALA A 1 173 ? -2.532 2.422 -1.149 1.00 91.88 173 ALA A O 1
ATOM 1374 N N . PRO A 1 174 ? -0.452 1.590 -1.179 1.00 89.25 174 PRO A N 1
ATOM 1375 C CA . PRO A 1 174 ? -0.482 1.167 0.221 1.00 89.25 174 PRO A CA 1
ATOM 1376 C C . PRO A 1 174 ? -0.642 2.342 1.184 1.00 89.25 174 PRO A C 1
ATOM 1378 O O . PRO A 1 174 ? -1.254 2.162 2.233 1.00 89.25 174 PRO A O 1
ATOM 1381 N N . VAL A 1 175 ? -0.173 3.542 0.824 1.00 90.62 175 VAL A N 1
ATOM 1382 C CA . VAL A 1 175 ? -0.363 4.757 1.632 1.00 90.62 175 VAL A CA 1
ATOM 1383 C C . VAL A 1 175 ? -1.841 5.139 1.719 1.00 90.62 175 VAL A C 1
ATOM 1385 O O . VAL A 1 175 ? -2.332 5.579 2.759 1.00 90.62 175 VAL A O 1
ATOM 1388 N N . PHE A 1 176 ? -2.611 4.919 0.655 1.00 92.88 176 PHE A N 1
ATOM 1389 C CA . PHE A 1 176 ? -4.055 5.137 0.712 1.00 92.88 176 PHE A CA 1
ATOM 1390 C C . PHE A 1 176 ? -4.781 4.081 1.559 1.00 92.88 176 PHE A C 1
ATOM 1392 O O . PHE A 1 176 ? -5.752 4.401 2.262 1.00 92.88 176 PHE A O 1
ATOM 1399 N N . TYR A 1 177 ? -4.293 2.836 1.564 1.00 92.19 177 TYR A N 1
ATOM 1400 C CA . TYR A 1 177 ? -4.799 1.805 2.471 1.00 92.19 177 TYR A CA 1
ATOM 1401 C C . TYR A 1 177 ? -4.471 2.126 3.935 1.00 92.19 177 TYR A C 1
ATOM 1403 O O . TYR A 1 177 ? -5.373 2.068 4.776 1.00 92.19 177 TYR A O 1
ATOM 1411 N N . THR A 1 178 ? -3.244 2.555 4.254 1.00 91.00 178 THR A N 1
ATOM 1412 C CA . THR A 1 178 ? -2.878 2.983 5.618 1.00 91.00 178 THR A CA 1
ATOM 1413 C C . THR A 1 178 ? -3.673 4.208 6.057 1.00 91.00 178 THR A C 1
ATOM 1415 O O . THR A 1 178 ? -4.214 4.205 7.161 1.00 91.00 178 THR A O 1
ATOM 1418 N N . ALA A 1 179 ? -3.884 5.199 5.187 1.00 90.62 179 ALA A N 1
ATOM 1419 C CA . ALA A 1 179 ? -4.738 6.350 5.487 1.00 90.62 179 ALA A CA 1
ATOM 1420 C C . ALA A 1 179 ? -6.177 5.931 5.855 1.00 90.62 179 ALA A C 1
ATOM 1422 O O . ALA A 1 179 ? -6.751 6.425 6.833 1.00 90.62 179 ALA A O 1
ATOM 1423 N N . SER A 1 180 ? -6.748 4.967 5.123 1.00 91.19 180 SER A N 1
ATOM 1424 C CA . SER A 1 180 ? -8.081 4.406 5.408 1.00 91.19 180 SER A CA 1
ATOM 1425 C C . SER A 1 180 ? -8.124 3.691 6.762 1.00 91.19 180 SER A C 1
ATOM 1427 O O . SER A 1 180 ? -9.080 3.854 7.534 1.00 91.19 180 SER A O 1
ATOM 1429 N N . ILE A 1 181 ? -7.068 2.938 7.076 1.00 90.94 181 ILE A N 1
ATOM 1430 C CA . ILE A 1 181 ? -6.868 2.266 8.363 1.00 90.94 181 ILE A CA 1
ATOM 1431 C C . ILE A 1 181 ? -6.770 3.294 9.498 1.00 90.94 181 ILE A C 1
ATOM 1433 O O . ILE A 1 181 ? -7.465 3.146 10.502 1.00 90.94 181 ILE A O 1
ATOM 1437 N N . TYR A 1 182 ? -5.995 4.370 9.337 1.00 88.44 182 TYR A N 1
ATOM 1438 C CA . TYR A 1 182 ? -5.813 5.414 10.354 1.00 88.44 182 TYR A CA 1
ATOM 1439 C C . TYR A 1 182 ? -7.125 6.127 10.692 1.00 88.44 182 TYR A C 1
ATOM 1441 O O . TYR A 1 182 ? -7.460 6.304 11.867 1.00 88.44 182 TYR A O 1
ATOM 1449 N N . VAL A 1 183 ? -7.908 6.493 9.672 1.00 87.25 183 VAL A N 1
ATOM 1450 C CA . VAL A 1 183 ? -9.231 7.114 9.857 1.00 87.25 183 VAL A CA 1
ATOM 1451 C C . VAL A 1 183 ? -10.186 6.160 10.573 1.00 87.25 183 VAL A C 1
ATOM 1453 O O . VAL A 1 183 ? -10.929 6.571 11.469 1.00 87.25 183 VAL A O 1
ATOM 1456 N N . THR A 1 184 ? -10.168 4.884 10.194 1.00 88.00 184 THR A N 1
ATOM 1457 C CA . THR A 1 184 ? -11.033 3.858 10.787 1.00 88.00 184 THR A CA 1
ATOM 1458 C C . THR A 1 184 ? -10.664 3.602 12.244 1.00 88.00 184 THR A C 1
ATOM 1460 O O . THR A 1 184 ? -11.538 3.616 13.108 1.00 88.00 184 THR A O 1
ATOM 1463 N N . LEU A 1 185 ? -9.372 3.478 12.542 1.00 85.88 185 LEU A N 1
ATOM 1464 C CA . LEU A 1 185 ? -8.863 3.282 13.896 1.00 85.88 185 LEU A CA 1
ATOM 1465 C C . LEU A 1 185 ? -9.169 4.454 14.814 1.00 85.88 185 LEU A C 1
ATOM 1467 O O . LEU A 1 185 ? -9.637 4.243 15.930 1.00 85.88 185 LEU A O 1
ATOM 1471 N N . SER A 1 186 ? -8.992 5.685 14.336 1.00 84.44 186 SER A N 1
ATOM 1472 C CA . SER A 1 186 ? -9.355 6.884 15.094 1.00 84.44 186 SER A CA 1
ATOM 1473 C C . SER A 1 186 ? -10.828 6.862 15.521 1.00 84.44 186 SER A C 1
ATOM 1475 O O . SER A 1 186 ? -11.154 7.128 16.680 1.00 84.44 186 SER A O 1
ATOM 1477 N N . LYS A 1 187 ? -11.735 6.473 14.615 1.00 84.00 187 LYS A N 1
ATOM 1478 C CA . LYS A 1 187 ? -13.167 6.326 14.925 1.00 84.00 187 LYS A CA 1
ATOM 1479 C C . LYS A 1 187 ? -13.435 5.195 15.912 1.00 84.00 187 LYS A C 1
ATOM 1481 O O . LYS A 1 187 ? -14.231 5.378 16.828 1.00 84.00 187 LYS A O 1
ATOM 1486 N N . THR A 1 188 ? -12.754 4.062 15.767 1.00 84.00 188 THR A N 1
ATOM 1487 C CA . THR A 1 188 ? -12.903 2.918 16.676 1.00 84.00 188 THR A CA 1
ATOM 1488 C C . THR A 1 188 ? -12.447 3.246 18.091 1.00 84.00 188 THR A C 1
ATOM 1490 O O . THR A 1 188 ? -13.154 2.920 19.040 1.00 84.00 188 THR A O 1
ATOM 1493 N N . ILE A 1 189 ? -11.320 3.943 18.251 1.00 83.38 189 ILE A N 1
ATOM 1494 C CA . ILE A 1 189 ? -10.827 4.362 19.571 1.00 83.38 189 ILE A CA 1
ATOM 1495 C C . ILE A 1 189 ? -11.814 5.334 20.232 1.00 83.38 189 ILE A C 1
ATOM 1497 O O . ILE A 1 189 ? -12.115 5.187 21.415 1.00 83.38 189 ILE A O 1
ATOM 1501 N N . ASN A 1 190 ? -12.359 6.290 19.468 1.00 83.00 190 ASN A N 1
ATOM 1502 C CA . ASN A 1 190 ? -13.374 7.224 19.969 1.00 83.00 190 ASN A CA 1
ATOM 1503 C C . ASN A 1 190 ? -14.679 6.527 20.386 1.00 83.00 190 ASN A C 1
ATOM 1505 O O . ASN A 1 190 ? -15.353 7.005 21.292 1.00 83.00 190 ASN A O 1
ATOM 1509 N N . PHE A 1 191 ? -15.040 5.423 19.730 1.00 82.12 191 PHE A N 1
ATOM 1510 C CA . PHE A 1 191 ? -16.246 4.660 20.047 1.00 82.12 191 PHE A CA 1
ATOM 1511 C C . PHE A 1 191 ? -16.076 3.717 21.240 1.00 82.12 191 PHE A C 1
ATOM 1513 O O . PHE A 1 191 ? -17.002 3.579 22.031 1.00 82.12 191 PHE A O 1
ATOM 1520 N N . LEU A 1 192 ? -14.925 3.050 21.367 1.00 79.94 192 LEU A N 1
ATOM 1521 C CA . LEU A 1 192 ? -14.702 2.070 22.431 1.00 79.94 192 LEU A CA 1
ATOM 1522 C C . LEU A 1 192 ? -14.477 2.733 23.789 1.00 79.94 192 LEU A C 1
ATOM 1524 O O . LEU A 1 192 ? -15.247 2.513 24.717 1.00 79.94 192 LEU A O 1
ATOM 1528 N N . ASP A 1 193 ? -13.383 3.482 23.914 1.00 78.00 193 ASP A N 1
ATOM 1529 C CA . ASP A 1 193 ? -13.061 4.275 25.097 1.00 78.00 193 ASP A CA 1
ATOM 1530 C C . ASP A 1 193 ? -11.853 5.176 24.767 1.00 78.00 193 ASP A C 1
ATOM 1532 O O . ASP A 1 193 ? -10.727 4.668 24.636 1.00 78.00 193 ASP A O 1
ATOM 1536 N N . PRO A 1 194 ? -12.048 6.500 24.627 1.00 76.56 194 PRO A N 1
ATOM 1537 C CA . PRO A 1 194 ? -10.957 7.430 24.367 1.00 76.56 194 PRO A CA 1
ATOM 1538 C C . PRO A 1 194 ? -10.054 7.651 25.591 1.00 76.56 194 PRO A C 1
ATOM 1540 O O . PRO A 1 194 ? -8.913 8.074 25.416 1.00 76.56 194 PRO A O 1
ATOM 1543 N N . THR A 1 195 ? -10.508 7.346 26.814 1.00 75.75 195 THR A N 1
ATOM 1544 C CA . THR A 1 195 ? -9.745 7.595 28.055 1.00 75.75 195 THR A CA 1
ATOM 1545 C C . THR A 1 195 ? -8.601 6.602 28.264 1.00 75.75 195 THR A C 1
ATOM 1547 O O . THR A 1 195 ? -7.602 6.922 28.906 1.00 75.75 195 THR A O 1
ATOM 1550 N N . LEU A 1 196 ? -8.710 5.406 27.677 1.00 75.00 196 LEU A N 1
ATOM 1551 C CA . LEU A 1 196 ? -7.653 4.390 27.698 1.00 75.00 196 LEU A CA 1
ATOM 1552 C C . LEU A 1 196 ? -6.525 4.682 26.695 1.00 75.00 196 LEU A C 1
ATOM 1554 O O . LEU A 1 196 ? -5.430 4.118 26.813 1.00 75.00 196 LEU A O 1
ATOM 1558 N N . SER A 1 197 ? -6.776 5.554 25.715 1.00 73.44 197 SER A N 1
ATOM 1559 C CA . SER A 1 197 ? -5.779 5.955 24.728 1.00 73.44 197 SER A CA 1
ATOM 1560 C C . SER A 1 197 ? -4.811 6.972 25.325 1.00 73.44 197 SER A C 1
ATOM 1562 O O . SER A 1 197 ? -5.214 8.033 25.791 1.00 73.44 197 SER A O 1
ATOM 1564 N N . ARG A 1 198 ? -3.505 6.673 25.267 1.00 69.31 198 ARG A N 1
ATOM 1565 C CA . ARG A 1 198 ? -2.446 7.614 25.684 1.00 69.31 198 ARG A CA 1
ATOM 1566 C C . ARG A 1 198 ? -2.429 8.886 24.832 1.00 69.31 198 ARG A C 1
ATOM 1568 O O . ARG A 1 198 ? -2.016 9.937 25.307 1.00 69.31 198 ARG A O 1
ATOM 1575 N N . PHE A 1 199 ? -2.861 8.774 23.578 1.00 70.38 199 PHE A N 1
ATOM 1576 C CA . PHE A 1 199 ? -2.845 9.856 22.601 1.00 70.38 199 PHE A CA 1
ATOM 1577 C C . PHE A 1 199 ? -4.255 10.169 22.116 1.00 70.38 199 PHE A C 1
ATOM 1579 O O . PHE A 1 199 ? -5.096 9.276 21.981 1.00 70.38 199 PHE A O 1
ATOM 1586 N N . LYS A 1 200 ? -4.517 11.447 21.821 1.00 72.56 200 LYS A N 1
ATOM 1587 C CA . LYS A 1 200 ? -5.800 11.862 21.249 1.00 72.56 200 LYS A CA 1
ATOM 1588 C C . LYS A 1 200 ? -6.029 11.117 19.925 1.00 72.56 200 LYS A C 1
ATOM 1590 O O . LYS A 1 200 ? -5.162 11.185 19.055 1.00 72.56 200 LYS A O 1
ATOM 1595 N N . PRO A 1 201 ? -7.183 10.457 19.726 1.00 70.12 201 PRO A N 1
ATOM 1596 C CA . PRO A 1 201 ? -7.432 9.656 18.527 1.00 70.12 201 PRO A CA 1
ATOM 1597 C C . PRO A 1 201 ? -7.359 10.456 17.220 1.00 70.12 201 PRO A C 1
ATOM 1599 O O . PRO A 1 201 ? -7.034 9.905 16.170 1.00 70.12 201 PRO A O 1
ATOM 1602 N N . SER A 1 202 ? -7.640 11.760 17.265 1.00 70.62 202 SER A N 1
ATOM 1603 C CA . SER A 1 202 ? -7.521 12.657 16.111 1.00 70.62 202 SER A CA 1
ATOM 1604 C C . SER A 1 202 ? -6.076 12.913 15.673 1.00 70.62 202 SER A C 1
ATOM 1606 O O . SER A 1 202 ? -5.846 13.266 14.521 1.00 70.62 202 SER A O 1
ATOM 1608 N N . LEU A 1 203 ? -5.101 12.704 16.562 1.00 74.25 203 LEU A N 1
ATOM 1609 C CA . LEU A 1 203 ? -3.686 12.943 16.289 1.00 74.25 203 LEU A CA 1
ATOM 1610 C C . LEU A 1 203 ? -3.101 11.897 15.324 1.00 74.25 203 LEU A C 1
ATOM 1612 O O . LEU A 1 203 ? -2.176 12.205 14.580 1.00 74.25 203 LEU A O 1
ATOM 1616 N N . PHE A 1 204 ? -3.662 10.681 15.299 1.00 74.00 204 PHE A N 1
ATOM 1617 C CA . PHE A 1 204 ? -3.175 9.592 14.450 1.00 74.00 204 PHE A CA 1
ATOM 1618 C C . PHE A 1 204 ? -3.256 9.940 12.961 1.00 74.00 204 PHE A C 1
ATOM 1620 O O . PHE A 1 204 ? -2.252 9.948 12.268 1.00 74.00 204 PHE A O 1
ATOM 1627 N N . TYR A 1 205 ? -4.420 10.299 12.429 1.00 79.88 205 TYR A N 1
ATOM 1628 C CA . TYR A 1 205 ? -4.469 10.626 11.001 1.00 79.88 205 TYR A CA 1
ATOM 1629 C C . TYR A 1 205 ? -3.829 11.994 10.689 1.00 79.88 205 TYR A C 1
ATOM 1631 O O . TYR A 1 205 ? -3.321 12.179 9.589 1.00 79.88 205 TYR A O 1
ATOM 1639 N N . TRP A 1 206 ? -3.793 12.935 11.644 1.00 81.44 206 TRP A N 1
ATOM 1640 C CA . TRP A 1 206 ? -3.169 14.254 11.450 1.00 81.44 206 TRP A CA 1
ATOM 1641 C C . TRP A 1 206 ? -1.639 14.226 11.389 1.00 81.44 206 TRP A C 1
ATOM 1643 O O . TRP A 1 206 ? -1.062 15.078 10.725 1.00 81.44 206 TRP A O 1
ATOM 1653 N N . ILE A 1 207 ? -0.983 13.285 12.072 1.00 85.12 207 ILE A N 1
ATOM 1654 C CA . ILE A 1 207 ? 0.483 13.159 12.055 1.00 85.12 207 ILE A CA 1
ATOM 1655 C C . ILE A 1 207 ? 0.936 12.147 11.006 1.00 85.12 207 ILE A C 1
ATOM 1657 O O . ILE A 1 207 ? 1.863 12.422 10.249 1.00 85.12 207 ILE A O 1
ATOM 1661 N N . PHE A 1 208 ? 0.287 10.983 10.948 1.00 84.06 208 PHE A N 1
ATOM 1662 C CA . PHE A 1 208 ? 0.794 9.870 10.152 1.00 84.06 208 PHE A CA 1
ATOM 1663 C C . PHE A 1 208 ? 0.545 10.067 8.645 1.00 84.06 208 PHE A C 1
ATOM 1665 O O . PHE A 1 208 ? 1.412 9.728 7.849 1.00 84.06 208 PHE A O 1
ATOM 1672 N N . ILE A 1 209 ? -0.568 10.698 8.234 1.00 86.38 209 ILE A N 1
ATOM 1673 C CA . ILE A 1 209 ? -0.846 10.941 6.802 1.00 86.38 209 ILE A CA 1
ATOM 1674 C C . ILE A 1 209 ? 0.153 11.930 6.171 1.00 86.38 209 ILE A C 1
ATOM 1676 O O . ILE A 1 209 ? 0.710 11.600 5.126 1.00 86.38 209 ILE A O 1
ATOM 1680 N N . PRO A 1 210 ? 0.434 13.119 6.750 1.00 89.38 210 PRO A N 1
ATOM 1681 C CA . PRO A 1 210 ? 1.441 14.018 6.182 1.00 89.38 210 PRO A CA 1
ATOM 1682 C C . PRO A 1 210 ? 2.829 13.390 6.120 1.00 89.38 210 PRO A C 1
ATOM 1684 O O . PRO A 1 210 ? 3.575 13.645 5.180 1.00 89.38 210 PRO A O 1
ATOM 1687 N N . PHE A 1 211 ? 3.168 12.553 7.100 1.00 90.06 211 PHE A N 1
ATOM 1688 C CA . PHE A 1 211 ? 4.448 11.865 7.112 1.00 90.06 211 PHE A CA 1
ATOM 1689 C C . PHE A 1 211 ? 4.560 10.842 5.976 1.00 90.06 211 PHE A C 1
ATOM 1691 O O . PHE A 1 211 ? 5.573 10.822 5.279 1.00 90.06 211 PHE A O 1
ATOM 1698 N N . ASP A 1 212 ? 3.502 10.066 5.720 1.00 91.19 212 ASP A N 1
ATOM 1699 C CA . ASP A 1 212 ? 3.445 9.169 4.562 1.00 91.19 212 ASP A CA 1
ATOM 1700 C C . ASP A 1 212 ? 3.547 9.963 3.242 1.00 91.19 212 ASP A C 1
ATOM 1702 O O . ASP A 1 212 ? 4.255 9.547 2.327 1.00 91.19 212 ASP A O 1
ATOM 1706 N N . ILE A 1 213 ? 2.932 11.151 3.147 1.00 90.38 213 ILE A N 1
ATOM 1707 C CA . ILE A 1 213 ? 3.074 12.038 1.974 1.00 90.38 213 ILE A CA 1
ATOM 1708 C C . ILE A 1 213 ? 4.527 12.493 1.790 1.00 90.38 213 ILE A C 1
ATOM 1710 O O . ILE A 1 213 ? 5.034 12.470 0.670 1.00 90.38 213 ILE A O 1
ATOM 1714 N N . VAL A 1 214 ? 5.222 12.875 2.866 1.00 92.50 214 VAL A N 1
ATOM 1715 C CA . VAL A 1 214 ? 6.652 13.223 2.801 1.00 92.50 214 VAL A CA 1
ATOM 1716 C C . VAL A 1 214 ? 7.473 12.029 2.310 1.00 92.50 214 VAL A C 1
ATOM 1718 O O . VAL A 1 214 ? 8.322 12.196 1.436 1.00 92.50 214 VAL A O 1
ATOM 1721 N N . CYS A 1 215 ? 7.181 10.819 2.794 1.00 91.81 215 CYS A N 1
ATOM 1722 C CA . CYS A 1 215 ? 7.833 9.599 2.316 1.00 91.81 215 CYS A CA 1
ATOM 1723 C C . CYS A 1 215 ? 7.592 9.372 0.817 1.00 91.81 215 CYS A C 1
ATOM 1725 O O . CYS A 1 215 ? 8.525 9.003 0.105 1.00 91.81 215 CYS A O 1
ATOM 1727 N N . LEU A 1 216 ? 6.371 9.606 0.324 1.00 90.75 216 LEU A N 1
ATOM 1728 C CA . LEU A 1 216 ? 6.043 9.497 -1.102 1.00 90.75 216 LEU A CA 1
ATOM 1729 C C . LEU A 1 216 ? 6.772 10.544 -1.949 1.00 90.75 216 LEU A C 1
ATOM 1731 O O . LEU A 1 216 ? 7.231 10.225 -3.042 1.00 90.75 216 LEU A O 1
ATOM 1735 N N . ILE A 1 217 ? 6.915 11.774 -1.449 1.00 91.56 217 ILE A N 1
ATOM 1736 C CA . ILE A 1 217 ? 7.667 12.832 -2.136 1.00 91.56 217 ILE A CA 1
ATOM 1737 C C . ILE A 1 217 ? 9.142 12.447 -2.248 1.00 91.56 217 ILE A C 1
ATOM 1739 O O . ILE A 1 217 ? 9.708 12.582 -3.327 1.00 91.56 217 ILE A O 1
ATOM 1743 N N . LEU A 1 218 ? 9.752 11.927 -1.177 1.00 91.56 218 LEU A N 1
ATOM 1744 C CA . LEU A 1 218 ? 11.135 11.437 -1.217 1.00 91.56 218 LEU A CA 1
ATOM 1745 C C . LEU A 1 218 ? 11.296 10.301 -2.235 1.00 91.56 218 LEU A C 1
ATOM 1747 O O . LEU A 1 218 ? 12.241 10.306 -3.013 1.00 91.56 218 LEU A O 1
ATOM 1751 N N . GLN A 1 219 ? 10.341 9.373 -2.291 1.00 89.81 219 GLN A N 1
ATOM 1752 C CA . GLN A 1 219 ? 10.355 8.270 -3.255 1.00 89.81 219 GLN A CA 1
ATOM 1753 C C . GLN A 1 219 ? 10.227 8.747 -4.700 1.00 89.81 219 GLN A C 1
ATOM 1755 O O . GLN A 1 219 ? 10.992 8.300 -5.554 1.00 89.81 219 GLN A O 1
ATOM 1760 N N . ALA A 1 220 ? 9.304 9.674 -4.966 1.00 86.38 220 ALA A N 1
ATOM 1761 C CA . ALA A 1 220 ? 9.110 10.255 -6.290 1.00 86.38 220 ALA A CA 1
ATOM 1762 C C . ALA A 1 220 ? 10.315 11.103 -6.725 1.00 86.38 220 ALA A C 1
ATOM 1764 O O . ALA A 1 220 ? 10.764 10.987 -7.863 1.00 86.38 220 ALA A O 1
ATOM 1765 N N . ALA A 1 221 ? 10.862 11.916 -5.816 1.00 87.69 221 ALA A N 1
ATOM 1766 C CA . ALA A 1 221 ? 12.042 12.735 -6.068 1.00 87.69 221 ALA A CA 1
ATOM 1767 C C . ALA A 1 221 ? 13.281 11.869 -6.320 1.00 87.69 221 ALA A C 1
ATOM 1769 O O . ALA A 1 221 ? 13.958 12.069 -7.322 1.00 87.69 221 ALA A O 1
ATOM 1770 N N . GLY A 1 222 ? 13.540 10.870 -5.471 1.00 86.81 222 GLY A N 1
ATOM 1771 C CA . GLY A 1 222 ? 14.650 9.937 -5.661 1.00 86.81 222 GLY A CA 1
ATOM 1772 C C . GLY A 1 222 ? 14.523 9.130 -6.956 1.00 86.81 222 GLY A C 1
ATOM 1773 O O . GLY A 1 222 ? 15.495 8.994 -7.697 1.00 86.81 222 GLY A O 1
ATOM 1774 N N . GLY A 1 223 ? 13.302 8.707 -7.309 1.00 82.31 223 GLY A N 1
ATOM 1775 C CA . GLY A 1 223 ? 13.040 7.958 -8.536 1.00 82.31 223 GLY A CA 1
ATOM 1776 C C . GLY A 1 223 ? 13.301 8.816 -9.769 1.00 82.31 223 GLY A C 1
ATOM 1777 O O . GLY A 1 223 ? 13.982 8.375 -10.689 1.00 82.31 223 GLY A O 1
ATOM 1778 N N . ALA A 1 224 ? 12.859 10.075 -9.752 1.00 82.25 224 ALA A N 1
ATOM 1779 C CA . ALA A 1 224 ? 13.171 11.034 -10.808 1.00 82.25 224 ALA A CA 1
ATOM 1780 C C . ALA A 1 224 ? 14.672 11.372 -10.879 1.00 82.25 224 ALA A C 1
ATOM 1782 O O . ALA A 1 224 ? 15.221 11.493 -11.965 1.00 82.25 224 ALA A O 1
ATOM 1783 N N . MET A 1 225 ? 15.365 11.494 -9.743 1.00 84.12 225 MET A N 1
ATOM 1784 C CA . MET A 1 225 ? 16.807 11.770 -9.711 1.00 84.12 225 MET A CA 1
ATOM 1785 C C . MET A 1 225 ? 17.648 10.586 -10.195 1.00 84.12 225 MET A C 1
ATOM 1787 O O . MET A 1 225 ? 18.725 10.798 -10.752 1.00 84.12 225 MET A O 1
ATOM 1791 N N . SER A 1 226 ? 17.150 9.354 -10.039 1.00 78.44 226 SER A N 1
ATOM 1792 C CA . SER A 1 226 ? 17.852 8.140 -10.478 1.00 78.44 226 SER A CA 1
ATOM 1793 C C . SER A 1 226 ? 18.061 8.054 -11.996 1.00 78.44 226 SER A C 1
ATOM 1795 O O . SER A 1 226 ? 18.832 7.218 -12.456 1.00 78.44 226 SER A O 1
ATOM 1797 N N . THR A 1 227 ? 17.434 8.948 -12.769 1.00 70.94 227 THR A N 1
ATOM 1798 C CA . THR A 1 227 ? 17.596 9.058 -14.228 1.00 70.94 227 THR A CA 1
ATOM 1799 C C . THR A 1 227 ? 18.671 10.054 -14.659 1.00 70.94 227 THR A C 1
ATOM 1801 O O . THR A 1 227 ? 18.898 10.225 -15.853 1.00 70.94 227 THR A O 1
ATOM 1804 N N . SER A 1 228 ? 19.261 10.789 -13.716 1.00 74.31 228 SER A N 1
ATOM 1805 C CA . SER A 1 228 ? 20.318 11.769 -13.982 1.00 74.31 228 SER A CA 1
ATOM 1806 C C . SER A 1 228 ? 21.708 11.137 -13.843 1.00 74.31 228 SER A C 1
ATOM 1808 O O . SER A 1 228 ? 21.832 9.975 -13.461 1.00 74.31 228 SER A O 1
ATOM 1810 N N . SER A 1 229 ? 22.766 11.892 -14.156 1.00 60.81 229 SER A N 1
ATOM 1811 C CA . SER A 1 229 ? 24.155 11.402 -14.154 1.00 60.81 229 SER A CA 1
ATOM 1812 C C . SER A 1 229 ? 24.616 10.802 -12.817 1.00 60.81 229 SER A C 1
ATOM 1814 O O . SER A 1 229 ? 25.495 9.947 -12.822 1.00 60.81 229 SER A O 1
ATOM 1816 N N . ASP A 1 230 ? 23.993 11.194 -11.699 1.00 68.75 230 ASP A N 1
ATOM 1817 C CA . ASP A 1 230 ? 24.258 10.659 -10.357 1.00 68.75 230 ASP A CA 1
ATOM 1818 C C . ASP A 1 230 ? 23.107 9.750 -9.884 1.00 68.75 230 ASP A C 1
ATOM 1820 O O . ASP A 1 230 ? 22.391 10.037 -8.918 1.00 68.75 230 ASP A O 1
ATOM 1824 N N . SER A 1 231 ? 22.914 8.630 -10.585 1.00 77.06 231 SER A N 1
ATOM 1825 C CA . SER A 1 231 ? 21.807 7.694 -10.344 1.00 77.06 231 SER A CA 1
ATOM 1826 C C . SER A 1 231 ? 21.806 7.077 -8.936 1.00 77.06 231 SER A C 1
ATOM 1828 O O . SER A 1 231 ? 20.737 6.797 -8.387 1.00 77.06 231 SER A O 1
ATOM 1830 N N . SER A 1 232 ? 22.980 6.930 -8.311 1.00 82.38 232 SER A N 1
ATOM 1831 C CA . SER A 1 232 ? 23.145 6.393 -6.952 1.00 82.38 232 SER A CA 1
ATOM 1832 C C . SER A 1 232 ? 22.474 7.259 -5.886 1.00 82.38 232 SER A C 1
ATOM 1834 O O . SER A 1 232 ? 21.763 6.739 -5.028 1.00 82.38 232 SER A O 1
ATOM 1836 N N . VAL A 1 233 ? 22.617 8.584 -5.983 1.00 86.75 233 VAL A N 1
ATOM 1837 C CA . VAL A 1 233 ? 21.991 9.527 -5.044 1.00 86.75 233 VAL A CA 1
ATOM 1838 C C . VAL A 1 233 ? 20.468 9.442 -5.141 1.00 86.75 233 VAL A C 1
ATOM 1840 O O . VAL A 1 233 ? 19.780 9.479 -4.124 1.00 86.75 233 VAL A O 1
ATOM 1843 N N . GLY A 1 234 ? 19.926 9.286 -6.353 1.00 86.56 234 GLY A N 1
ATOM 1844 C CA . GLY A 1 234 ? 18.489 9.101 -6.553 1.00 86.56 234 GLY A CA 1
ATOM 1845 C C . GLY A 1 234 ? 17.956 7.837 -5.874 1.00 86.56 234 GLY A C 1
ATOM 1846 O O . GLY A 1 234 ? 16.958 7.899 -5.151 1.00 86.56 234 GLY A O 1
ATOM 1847 N N . VAL A 1 235 ? 18.657 6.710 -6.036 1.00 85.81 235 VAL A N 1
ATOM 1848 C CA . VAL A 1 235 ? 18.304 5.439 -5.378 1.00 85.81 235 VAL A CA 1
ATOM 1849 C C . VAL A 1 235 ? 18.326 5.580 -3.856 1.00 85.81 235 VAL A C 1
ATOM 1851 O O . VAL A 1 235 ? 17.359 5.185 -3.202 1.00 85.81 235 VAL A O 1
ATOM 1854 N N . ASP A 1 236 ? 19.362 6.207 -3.294 1.00 89.44 236 ASP A N 1
ATOM 1855 C CA . ASP A 1 236 ? 19.482 6.425 -1.847 1.00 89.44 236 ASP A CA 1
ATOM 1856 C C . ASP A 1 236 ? 18.342 7.297 -1.297 1.00 89.44 236 ASP A C 1
ATOM 1858 O O . ASP A 1 236 ? 17.769 6.998 -0.244 1.00 89.44 236 ASP A O 1
ATOM 1862 N N . VAL A 1 237 ? 17.956 8.351 -2.025 1.00 91.38 237 VAL A N 1
ATOM 1863 C CA . VAL A 1 237 ? 16.835 9.230 -1.649 1.00 91.38 237 VAL A CA 1
ATOM 1864 C C . VAL A 1 237 ? 15.500 8.477 -1.689 1.00 91.38 237 VAL A C 1
ATOM 1866 O O . VAL A 1 237 ? 14.698 8.599 -0.756 1.00 91.38 237 VAL A O 1
ATOM 1869 N N . SER A 1 238 ? 15.263 7.648 -2.712 1.00 89.12 238 SER A N 1
ATOM 1870 C CA . SER A 1 238 ? 14.063 6.802 -2.768 1.00 89.12 238 SER A CA 1
ATOM 1871 C C . SER A 1 238 ? 14.031 5.770 -1.647 1.00 89.12 238 SER A C 1
ATOM 1873 O O . SER A 1 238 ? 12.991 5.577 -1.008 1.00 89.12 238 SER A O 1
ATOM 1875 N N . MET A 1 239 ? 15.172 5.135 -1.373 1.00 90.50 239 MET A N 1
ATOM 1876 C CA . MET A 1 239 ? 15.311 4.154 -0.303 1.00 90.50 239 MET A CA 1
ATOM 1877 C C . MET A 1 239 ? 15.060 4.786 1.069 1.00 90.50 239 MET A C 1
ATOM 1879 O O . MET A 1 239 ? 14.357 4.196 1.893 1.00 90.50 239 MET A O 1
ATOM 1883 N N . ALA A 1 240 ? 15.553 6.007 1.304 1.00 92.69 240 ALA A N 1
ATOM 1884 C CA . ALA A 1 240 ? 15.283 6.750 2.530 1.00 92.69 240 ALA A CA 1
ATOM 1885 C C . ALA A 1 240 ? 13.776 6.946 2.751 1.00 92.69 240 ALA A C 1
ATOM 1887 O O . ALA A 1 240 ? 13.292 6.706 3.857 1.00 92.69 240 ALA A O 1
ATOM 1888 N N . GLY A 1 241 ? 13.020 7.300 1.705 1.00 92.06 241 GLY A N 1
ATOM 1889 C CA . GLY A 1 241 ? 11.563 7.430 1.783 1.00 92.06 241 GLY A CA 1
ATOM 1890 C C . GLY A 1 241 ? 10.852 6.122 2.156 1.00 92.06 241 GLY A C 1
ATOM 1891 O O . GLY A 1 241 ? 9.967 6.133 3.012 1.00 92.06 241 GLY A O 1
ATOM 1892 N N . LEU A 1 242 ? 11.273 4.986 1.592 1.00 91.62 242 LEU A N 1
ATOM 1893 C CA . LEU A 1 242 ? 10.713 3.667 1.927 1.00 91.62 242 LEU A CA 1
ATOM 1894 C C . LEU A 1 242 ? 11.025 3.233 3.363 1.00 91.62 242 LEU A C 1
ATOM 1896 O O . LEU A 1 242 ? 10.140 2.760 4.078 1.00 91.62 242 LEU A O 1
ATOM 1900 N N . VAL A 1 243 ? 12.273 3.406 3.809 1.00 93.44 243 VAL A N 1
ATOM 1901 C CA . VAL A 1 243 ? 12.685 3.078 5.185 1.00 93.44 243 VAL A CA 1
ATOM 1902 C C . VAL A 1 243 ? 11.903 3.928 6.180 1.00 93.44 243 VAL A C 1
ATOM 1904 O O . VAL A 1 243 ? 11.377 3.415 7.170 1.00 93.44 243 VAL A O 1
ATOM 1907 N N . LEU A 1 244 ? 11.783 5.221 5.888 1.00 92.69 244 LEU A N 1
ATOM 1908 C CA . LEU A 1 244 ? 11.044 6.176 6.694 1.00 92.69 244 LEU A CA 1
ATOM 1909 C C . LEU A 1 244 ? 9.559 5.775 6.815 1.00 92.69 244 LEU A C 1
ATOM 1911 O O . LEU A 1 244 ? 9.023 5.743 7.924 1.00 92.69 244 LEU A O 1
ATOM 1915 N N . GLN A 1 245 ? 8.937 5.351 5.711 1.00 92.69 245 GLN A N 1
ATOM 1916 C CA . GLN A 1 245 ? 7.565 4.831 5.679 1.00 92.69 245 GLN A CA 1
ATOM 1917 C C . GLN A 1 245 ? 7.393 3.560 6.532 1.00 92.69 245 GLN A C 1
ATOM 1919 O O . GLN A 1 245 ? 6.424 3.444 7.287 1.00 92.69 245 GLN A O 1
ATOM 1924 N N . VAL A 1 246 ? 8.339 2.612 6.471 1.00 93.06 246 VAL A N 1
ATOM 1925 C CA . VAL A 1 246 ? 8.310 1.394 7.307 1.00 93.06 246 VAL A CA 1
ATOM 1926 C C . VAL A 1 246 ? 8.395 1.744 8.791 1.00 93.06 246 VAL A C 1
ATOM 1928 O O . VAL A 1 246 ? 7.602 1.234 9.583 1.00 93.06 246 VAL A O 1
ATOM 1931 N N . VAL A 1 247 ? 9.321 2.626 9.181 1.00 93.75 247 VAL A N 1
ATOM 1932 C CA . VAL A 1 247 ? 9.508 3.029 10.587 1.00 93.75 247 VAL A CA 1
ATOM 1933 C C . VAL A 1 247 ? 8.221 3.619 11.162 1.00 93.75 247 VAL A C 1
ATOM 1935 O O . VAL A 1 247 ? 7.809 3.260 12.266 1.00 93.75 247 VAL A O 1
ATOM 1938 N N . VAL A 1 248 ? 7.544 4.475 10.403 1.00 91.00 248 VAL A N 1
ATOM 1939 C CA . VAL A 1 248 ? 6.285 5.118 10.814 1.00 91.00 248 VAL A CA 1
ATOM 1940 C C . VAL A 1 248 ? 5.176 4.111 11.001 1.00 91.00 248 VAL A C 1
ATOM 1942 O O . VAL A 1 248 ? 4.482 4.143 12.019 1.00 91.00 248 VAL A O 1
ATOM 1945 N N . LEU A 1 249 ? 5.030 3.195 10.044 1.00 91.06 249 LEU A N 1
ATOM 1946 C CA . LEU A 1 249 ? 4.027 2.146 10.112 1.00 91.06 249 LEU A CA 1
ATOM 1947 C C . LEU A 1 249 ? 4.276 1.223 11.315 1.00 91.06 249 LEU A C 1
ATOM 1949 O O . LEU A 1 249 ? 3.333 0.852 12.013 1.00 91.06 249 LEU A O 1
ATOM 1953 N N . VAL A 1 250 ? 5.536 0.904 11.626 1.00 93.38 250 VAL A N 1
ATOM 1954 C CA . VAL A 1 250 ? 5.902 0.114 12.815 1.00 93.38 250 VAL A CA 1
ATOM 1955 C C . VAL A 1 250 ? 5.575 0.859 14.110 1.00 93.38 250 VAL A C 1
ATOM 1957 O O . VAL A 1 250 ? 4.980 0.274 15.018 1.00 93.38 250 VAL A O 1
ATOM 1960 N N . VAL A 1 251 ? 5.901 2.152 14.202 1.00 91.56 251 VAL A N 1
ATOM 1961 C CA . VAL A 1 251 ? 5.533 2.985 15.361 1.00 91.56 251 VAL A CA 1
ATOM 1962 C C . VAL A 1 251 ? 4.014 3.029 15.527 1.00 91.56 251 VAL A C 1
ATOM 1964 O O . VAL A 1 251 ? 3.510 2.862 16.639 1.00 91.56 251 VAL A O 1
ATOM 1967 N N . PHE A 1 252 ? 3.273 3.179 14.429 1.00 88.38 252 PHE A N 1
ATOM 1968 C CA . PHE A 1 252 ? 1.815 3.139 14.440 1.00 88.38 252 PHE A CA 1
ATOM 1969 C C . PHE A 1 252 ? 1.280 1.815 15.002 1.00 88.38 252 PHE A C 1
ATOM 1971 O O . PHE A 1 252 ? 0.446 1.815 15.912 1.00 88.38 252 PHE A O 1
ATOM 1978 N N . ILE A 1 253 ? 1.798 0.686 14.508 1.00 90.69 253 ILE A N 1
ATOM 1979 C CA . ILE A 1 253 ? 1.438 -0.660 14.975 1.00 90.69 253 ILE A CA 1
ATOM 1980 C C . ILE A 1 253 ? 1.722 -0.813 16.466 1.00 90.69 253 ILE A C 1
ATOM 1982 O O . ILE A 1 253 ? 0.880 -1.345 17.191 1.00 90.69 253 ILE A O 1
ATOM 1986 N N . ALA A 1 254 ? 2.873 -0.335 16.943 1.00 91.38 254 ALA A N 1
ATOM 1987 C CA . ALA A 1 254 ? 3.243 -0.410 18.352 1.00 91.38 254 ALA A CA 1
ATOM 1988 C C . ALA A 1 254 ? 2.274 0.387 19.240 1.00 91.38 254 ALA A C 1
ATOM 1990 O O . ALA A 1 254 ? 1.793 -0.133 20.250 1.00 91.38 254 ALA A O 1
ATOM 1991 N N . VAL A 1 255 ? 1.927 1.617 18.844 1.00 88.31 255 VAL A N 1
ATOM 1992 C CA . VAL A 1 255 ? 0.976 2.455 19.594 1.00 88.31 255 VAL A CA 1
ATOM 1993 C C . VAL A 1 255 ? -0.427 1.843 19.589 1.00 88.31 255 VAL A C 1
ATOM 1995 O O . VAL A 1 255 ? -1.086 1.801 20.631 1.00 88.31 255 VAL A O 1
ATOM 1998 N N . PHE A 1 256 ? -0.884 1.326 18.446 1.00 85.81 256 PHE A N 1
ATOM 1999 C CA . PHE A 1 256 ? -2.180 0.657 18.356 1.00 85.81 256 PHE A CA 1
ATOM 2000 C C . PHE A 1 256 ? -2.225 -0.631 19.193 1.00 85.81 256 PHE A C 1
ATOM 2002 O O . PHE A 1 256 ? -3.195 -0.872 19.914 1.00 85.81 256 PHE A O 1
ATOM 2009 N N . SER A 1 257 ? -1.157 -1.428 19.155 1.00 88.94 257 SER A N 1
ATOM 2010 C CA . SER A 1 257 ? -1.040 -2.659 19.943 1.00 88.94 257 SER A CA 1
ATOM 2011 C C . SER A 1 257 ? -1.047 -2.369 21.445 1.00 88.94 257 SER A C 1
ATOM 2013 O O . SER A 1 257 ? -1.731 -3.062 22.195 1.00 88.94 257 SER A O 1
ATOM 2015 N N . ASP A 1 258 ? -0.364 -1.311 21.896 1.00 89.62 258 ASP A N 1
ATOM 2016 C CA . ASP A 1 258 ? -0.413 -0.864 23.295 1.00 89.62 258 ASP A CA 1
ATOM 2017 C C . ASP A 1 258 ? -1.841 -0.490 23.725 1.00 89.62 258 ASP A C 1
ATOM 2019 O O . ASP A 1 258 ? -2.296 -0.918 24.790 1.00 89.62 258 ASP A O 1
ATOM 2023 N N . TYR A 1 259 ? -2.584 0.237 22.881 1.00 86.19 259 TYR A N 1
ATOM 2024 C CA . TYR A 1 259 ? -3.992 0.548 23.140 1.00 86.19 259 TYR A CA 1
ATOM 2025 C C . TYR A 1 259 ? -4.855 -0.720 23.237 1.00 86.19 259 TYR A C 1
ATOM 2027 O O . TYR A 1 259 ? -5.622 -0.867 24.191 1.00 86.19 259 TYR A O 1
ATOM 2035 N N . MET A 1 260 ? -4.694 -1.671 22.312 1.00 85.12 260 MET A N 1
ATOM 2036 C CA . MET A 1 260 ? -5.430 -2.943 22.330 1.00 85.12 260 MET A CA 1
ATOM 2037 C C . MET A 1 260 ? -5.125 -3.784 23.575 1.00 85.12 260 MET A C 1
ATOM 2039 O O . MET A 1 260 ? -6.047 -4.288 24.217 1.00 85.12 260 MET A O 1
ATOM 2043 N N . VAL A 1 261 ? -3.857 -3.878 23.988 1.00 87.38 261 VAL A N 1
ATOM 2044 C CA . VAL A 1 261 ? -3.462 -4.599 25.211 1.00 87.38 261 VAL A CA 1
ATOM 2045 C C . VAL A 1 261 ? -4.074 -3.952 26.455 1.00 87.38 261 VAL A C 1
ATOM 2047 O O . VAL A 1 261 ? -4.570 -4.657 27.337 1.00 87.38 261 VAL A O 1
ATOM 2050 N N . ARG A 1 262 ? -4.092 -2.617 26.536 1.00 85.75 262 ARG A N 1
ATOM 2051 C CA . ARG A 1 262 ? -4.752 -1.880 27.631 1.00 85.75 262 ARG A CA 1
ATOM 2052 C C . ARG A 1 262 ? -6.256 -2.117 27.645 1.00 85.75 262 ARG A C 1
ATOM 2054 O O . ARG A 1 262 ? -6.827 -2.360 28.708 1.00 85.75 262 ARG A O 1
ATOM 2061 N N . TYR A 1 263 ? -6.881 -2.103 26.472 1.00 83.75 263 TYR A N 1
ATOM 2062 C CA . TYR A 1 263 ? -8.302 -2.380 26.325 1.00 83.75 263 TYR A CA 1
ATOM 2063 C C . TYR A 1 263 ? -8.649 -3.806 26.784 1.00 83.75 263 TYR A C 1
ATOM 2065 O O . TYR A 1 263 ? -9.578 -3.989 27.572 1.00 83.75 263 TYR A O 1
ATOM 2073 N N . TRP A 1 264 ? -7.850 -4.809 26.406 1.00 83.94 264 TRP A N 1
ATOM 2074 C CA . TRP A 1 264 ? -7.988 -6.188 26.891 1.00 83.94 264 TRP A CA 1
ATOM 2075 C C . TRP A 1 264 ? -7.797 -6.317 28.402 1.00 83.94 264 TRP A C 1
ATOM 2077 O O . TRP A 1 264 ? -8.620 -6.949 29.068 1.00 83.94 264 TRP A O 1
ATOM 2087 N N . ARG A 1 265 ? -6.779 -5.663 28.972 1.00 85.75 265 ARG A N 1
ATOM 2088 C CA . ARG A 1 265 ? -6.536 -5.667 30.427 1.00 85.75 265 ARG A CA 1
ATOM 2089 C C . ARG A 1 265 ? -7.643 -4.984 31.228 1.00 85.75 265 ARG A C 1
ATOM 2091 O O . ARG A 1 265 ? -7.880 -5.378 32.362 1.00 85.75 265 ARG A O 1
ATOM 2098 N N . SER A 1 266 ? -8.357 -4.020 30.642 1.00 82.19 266 SER A N 1
ATOM 2099 C CA . SER A 1 266 ? -9.510 -3.375 31.289 1.00 82.19 266 SER A CA 1
ATOM 2100 C C . SER A 1 266 ? -10.726 -4.302 31.459 1.00 82.19 266 SER A C 1
ATOM 2102 O O . SER A 1 266 ? -11.717 -3.911 32.069 1.00 82.19 266 SER A O 1
ATOM 2104 N N . GLY A 1 267 ? -10.695 -5.518 30.896 1.00 76.44 267 GLY A N 1
ATOM 2105 C CA . GLY A 1 267 ? -11.782 -6.500 30.980 1.00 76.44 267 GLY A CA 1
ATOM 2106 C C . GLY A 1 267 ? -12.980 -6.208 30.069 1.00 76.44 267 GLY A C 1
ATOM 2107 O O . GLY A 1 267 ? -13.829 -7.081 29.886 1.00 76.44 267 GLY A O 1
ATOM 2108 N N . ARG A 1 268 ? -13.027 -5.029 29.436 1.00 74.00 268 ARG A N 1
ATOM 2109 C CA . ARG A 1 268 ? -14.129 -4.572 28.564 1.00 74.00 268 ARG A CA 1
ATOM 2110 C C . ARG A 1 268 ? -14.244 -5.348 27.254 1.00 74.00 268 ARG A C 1
ATOM 2112 O O . ARG A 1 268 ? -15.316 -5.422 26.665 1.00 74.00 268 ARG A O 1
ATOM 2119 N N . ALA A 1 269 ? -13.173 -6.014 26.843 1.00 70.19 269 ALA A N 1
ATOM 2120 C CA . ALA A 1 269 ? -13.153 -6.817 25.627 1.00 70.19 269 ALA A CA 1
ATOM 2121 C C . ALA A 1 269 ? -13.928 -8.133 25.699 1.00 70.19 269 ALA A C 1
ATOM 2123 O O . ALA A 1 269 ? -14.188 -8.740 24.664 1.00 70.19 269 ALA A O 1
ATOM 2124 N N . LYS A 1 270 ? -14.357 -8.555 26.894 1.00 63.72 270 LYS A N 1
ATOM 2125 C CA . LYS A 1 270 ? -15.268 -9.700 27.038 1.00 63.72 270 LYS A CA 1
ATOM 2126 C C . LYS A 1 270 ? -16.626 -9.462 26.362 1.00 63.72 270 LYS A C 1
ATOM 2128 O O . LYS A 1 270 ? -17.331 -10.423 26.087 1.00 63.72 270 LYS A O 1
ATOM 2133 N N . ALA A 1 271 ? -16.971 -8.206 26.062 1.00 69.00 271 ALA A N 1
ATOM 2134 C CA . ALA A 1 271 ? -18.182 -7.831 25.337 1.00 69.00 271 ALA A CA 1
ATOM 2135 C C . ALA A 1 271 ? -18.038 -7.890 23.800 1.00 69.00 271 ALA A C 1
ATOM 2137 O O . ALA A 1 271 ? -18.969 -7.523 23.082 1.00 69.00 271 ALA A O 1
ATOM 2138 N N . PHE A 1 272 ? -16.891 -8.319 23.260 1.00 78.81 272 PHE A N 1
ATOM 2139 C CA . PHE A 1 272 ? -16.713 -8.410 21.811 1.00 78.81 272 PHE A CA 1
ATOM 2140 C C . PHE A 1 272 ? -17.557 -9.537 21.212 1.00 78.81 272 PHE A C 1
ATOM 2142 O O . PHE A 1 272 ? -17.244 -10.717 21.332 1.00 78.81 272 PHE A O 1
ATOM 2149 N N . GLY A 1 273 ? -18.620 -9.153 20.504 1.00 80.19 273 GLY A N 1
ATOM 2150 C CA . GLY A 1 273 ? -19.330 -10.055 19.603 1.00 80.19 273 GLY A CA 1
ATOM 2151 C C . GLY A 1 273 ? -18.488 -10.420 18.374 1.00 80.19 273 GLY A C 1
ATOM 2152 O O . GLY A 1 273 ? -17.505 -9.751 18.045 1.00 80.19 273 GLY A O 1
ATOM 2153 N N . TRP A 1 274 ? -18.923 -11.442 17.634 1.00 80.19 274 TRP A N 1
ATOM 2154 C CA . TRP A 1 274 ? -18.228 -11.949 16.440 1.00 80.19 274 TRP A CA 1
ATOM 2155 C C . TRP A 1 274 ? -17.907 -10.864 15.393 1.00 80.19 274 TRP A C 1
ATOM 2157 O O . TRP A 1 274 ? -16.871 -10.929 14.738 1.00 80.19 274 TRP A O 1
ATOM 2167 N N . ARG A 1 275 ? -18.754 -9.829 15.274 1.00 82.69 275 ARG A N 1
ATOM 2168 C CA . ARG A 1 275 ? -18.549 -8.689 14.360 1.00 82.69 275 ARG A CA 1
ATOM 2169 C C . ARG A 1 275 ? -17.334 -7.837 14.730 1.00 82.69 275 ARG A C 1
ATOM 2171 O O . ARG A 1 275 ? -16.586 -7.439 13.847 1.00 82.69 275 ARG A O 1
ATOM 2178 N N . MET A 1 276 ? -17.127 -7.585 16.024 1.00 82.50 276 MET A N 1
ATOM 2179 C CA . MET A 1 276 ? -15.975 -6.823 16.521 1.00 82.50 276 MET A CA 1
ATOM 2180 C C . MET A 1 276 ? -14.681 -7.605 16.314 1.00 82.50 276 MET A C 1
ATOM 2182 O O . MET A 1 276 ? -13.682 -7.046 15.872 1.00 82.50 276 MET A O 1
ATOM 2186 N N . VAL A 1 277 ? -14.717 -8.914 16.581 1.00 84.69 277 VAL A N 1
ATOM 2187 C CA . VAL A 1 277 ? -13.566 -9.798 16.366 1.00 84.69 277 VAL A CA 1
ATOM 2188 C C . VAL A 1 277 ? -13.185 -9.837 14.887 1.00 84.69 277 VAL A C 1
ATOM 2190 O O . VAL A 1 277 ? -12.017 -9.644 14.570 1.00 84.69 277 VAL A O 1
ATOM 2193 N N . ALA A 1 278 ? -14.156 -10.008 13.982 1.00 86.12 278 ALA A N 1
ATOM 2194 C CA . ALA A 1 278 ? -13.906 -9.995 12.540 1.00 86.12 278 ALA A CA 1
ATOM 2195 C C . ALA A 1 278 ? -13.329 -8.652 12.057 1.00 86.12 278 ALA A C 1
ATOM 2197 O O . ALA A 1 278 ? -12.394 -8.641 11.259 1.00 86.12 278 ALA A O 1
ATOM 2198 N N . PHE A 1 279 ? -13.836 -7.533 12.584 1.00 88.75 279 PHE A N 1
ATOM 2199 C CA . PHE A 1 279 ? -13.334 -6.196 12.273 1.00 88.75 279 PHE A CA 1
ATOM 2200 C C . PHE A 1 279 ? -11.870 -6.010 12.691 1.00 88.75 279 PHE A C 1
ATOM 2202 O O . PHE A 1 279 ? -11.042 -5.612 11.872 1.00 88.75 279 PHE A O 1
ATOM 2209 N N . PHE A 1 280 ? -11.527 -6.334 13.943 1.00 88.12 280 PHE A N 1
ATOM 2210 C CA . PHE A 1 280 ? -10.150 -6.210 14.428 1.00 88.12 280 PHE A CA 1
ATOM 2211 C C . PHE A 1 280 ? -9.208 -7.197 13.744 1.00 88.12 280 PHE A C 1
ATOM 2213 O O . PHE A 1 280 ? -8.101 -6.810 13.385 1.00 88.12 280 PHE A O 1
ATOM 2220 N N . ALA A 1 281 ? -9.653 -8.433 13.505 1.00 89.19 281 ALA A N 1
ATOM 2221 C CA . ALA A 1 281 ? -8.873 -9.422 12.772 1.00 89.19 281 ALA A CA 1
ATOM 2222 C C . ALA A 1 281 ? -8.571 -8.942 11.345 1.00 89.19 281 ALA A C 1
ATOM 2224 O O . ALA A 1 281 ? -7.408 -8.914 10.958 1.00 89.19 281 ALA A O 1
ATOM 2225 N N . GLY A 1 282 ? -9.581 -8.481 10.597 1.00 91.00 282 GLY A N 1
ATOM 2226 C CA . GLY A 1 282 ? -9.393 -7.958 9.241 1.00 91.00 282 GLY A CA 1
ATOM 2227 C C . GLY A 1 282 ? -8.441 -6.763 9.198 1.00 91.00 282 GLY A C 1
ATOM 2228 O O . GLY A 1 282 ? -7.559 -6.696 8.344 1.00 91.00 282 GLY A O 1
ATOM 2229 N N . LEU A 1 283 ? -8.558 -5.854 10.166 1.00 91.00 283 LEU A N 1
ATOM 2230 C CA . LEU A 1 283 ? -7.705 -4.675 10.265 1.00 91.00 283 LEU A CA 1
ATOM 2231 C C . LEU A 1 283 ? -6.254 -5.026 10.617 1.00 91.00 283 LEU A C 1
ATOM 2233 O O . LEU A 1 283 ? -5.331 -4.549 9.964 1.00 91.00 283 LEU A O 1
ATOM 2237 N N . SER A 1 284 ? -6.045 -5.895 11.608 1.00 91.50 284 SER A N 1
ATOM 2238 C CA . SER A 1 284 ? -4.715 -6.382 11.981 1.00 91.50 284 SER A CA 1
ATOM 2239 C C . SER A 1 284 ? -4.059 -7.158 10.840 1.00 91.50 284 SER A C 1
ATOM 2241 O O . SER A 1 284 ? -2.891 -6.916 10.541 1.00 91.50 284 SER A O 1
ATOM 2243 N N . THR A 1 285 ? -4.804 -8.035 10.161 1.00 93.38 285 THR A N 1
ATOM 2244 C CA . THR A 1 285 ? -4.310 -8.768 8.989 1.00 93.38 285 THR A CA 1
ATOM 2245 C C . THR A 1 285 ? -3.906 -7.813 7.870 1.00 93.38 285 THR A C 1
ATOM 2247 O O . THR A 1 285 ? -2.808 -7.947 7.337 1.00 93.3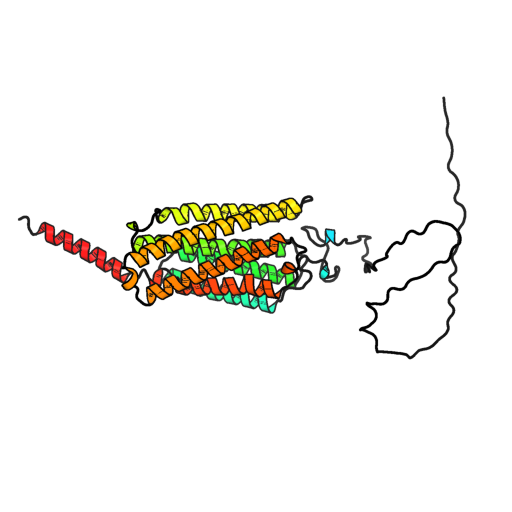8 285 THR A O 1
ATOM 2250 N N . ALA A 1 286 ? -4.730 -6.812 7.551 1.00 94.31 286 ALA A N 1
ATOM 2251 C CA . ALA A 1 286 ? -4.400 -5.823 6.528 1.00 94.31 286 ALA A CA 1
ATOM 2252 C C . ALA A 1 286 ? -3.127 -5.033 6.862 1.00 94.31 286 ALA A C 1
ATOM 2254 O O . ALA A 1 286 ? -2.267 -4.870 6.001 1.00 94.31 286 ALA A O 1
ATOM 2255 N N . ILE A 1 287 ? -2.975 -4.588 8.114 1.00 92.75 287 ILE A N 1
ATOM 2256 C CA . ILE A 1 2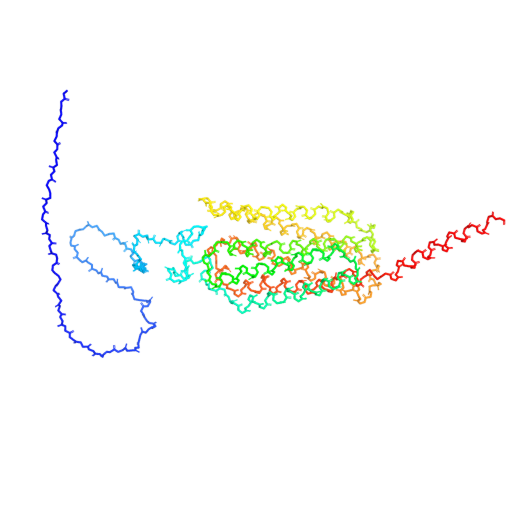87 ? -1.791 -3.840 8.557 1.00 92.75 287 ILE A CA 1
ATOM 2257 C C . ILE A 1 287 ? -0.518 -4.684 8.430 1.00 92.75 287 ILE A C 1
ATOM 2259 O O . ILE A 1 287 ? 0.495 -4.188 7.941 1.00 92.75 287 ILE A O 1
ATOM 2263 N N . ILE A 1 288 ? -0.566 -5.956 8.840 1.00 93.94 288 ILE A N 1
ATOM 2264 C CA . ILE A 1 288 ? 0.582 -6.867 8.734 1.00 93.94 288 ILE A CA 1
ATOM 2265 C C . ILE A 1 288 ? 0.954 -7.088 7.265 1.00 93.94 288 ILE A C 1
ATOM 2267 O O . ILE A 1 288 ? 2.127 -6.993 6.923 1.00 93.94 288 ILE A O 1
ATOM 2271 N N . LEU A 1 289 ? -0.030 -7.323 6.393 1.00 94.44 289 LEU A N 1
ATOM 2272 C CA . LEU A 1 289 ? 0.209 -7.526 4.961 1.00 94.44 289 LEU A CA 1
ATOM 2273 C C . LEU A 1 289 ? 0.817 -6.277 4.301 1.00 94.44 289 LEU A C 1
ATOM 2275 O O . LEU A 1 289 ? 1.811 -6.384 3.584 1.00 94.44 289 LEU A O 1
ATOM 2279 N N . VAL A 1 290 ? 0.292 -5.082 4.592 1.00 93.19 290 VAL A N 1
ATOM 2280 C CA . VAL A 1 290 ? 0.874 -3.825 4.088 1.00 93.19 290 VAL A CA 1
ATOM 2281 C C . VAL A 1 290 ? 2.297 -3.625 4.618 1.00 93.19 290 VAL A C 1
ATOM 2283 O O . VAL A 1 290 ? 3.177 -3.241 3.851 1.00 93.19 290 VAL A O 1
ATOM 2286 N N . LEU A 1 291 ? 2.562 -3.946 5.889 1.00 93.19 291 LEU A N 1
ATOM 2287 C CA . LEU A 1 291 ? 3.912 -3.884 6.453 1.00 93.19 291 LEU A CA 1
ATOM 2288 C C . LEU A 1 291 ? 4.873 -4.845 5.743 1.00 93.19 291 LEU A C 1
ATOM 2290 O O . LEU A 1 291 ? 5.980 -4.437 5.395 1.00 93.19 291 LEU A O 1
ATOM 2294 N N . THR A 1 292 ? 4.463 -6.095 5.504 1.00 92.38 292 THR A N 1
ATOM 2295 C CA . THR A 1 292 ? 5.263 -7.079 4.757 1.00 92.38 292 THR A CA 1
ATOM 2296 C C . THR A 1 292 ? 5.661 -6.532 3.391 1.00 92.38 292 THR A C 1
ATOM 229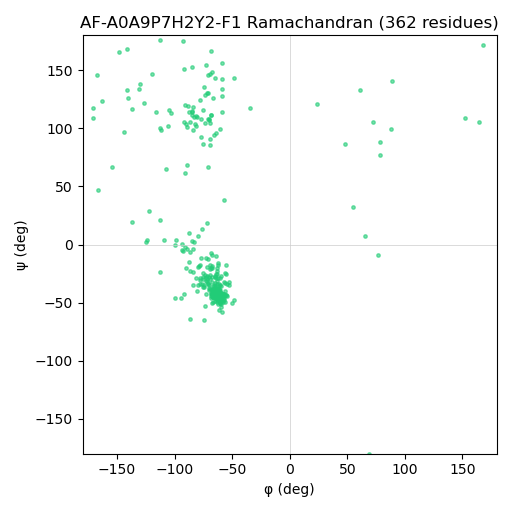8 O O . THR A 1 292 ? 6.830 -6.615 3.017 1.00 92.38 292 THR A O 1
ATOM 2301 N N . ARG A 1 293 ? 4.718 -5.903 2.686 1.00 91.31 293 ARG A N 1
ATOM 2302 C CA . ARG A 1 293 ? 4.973 -5.253 1.401 1.00 91.31 293 ARG A CA 1
ATOM 2303 C C . ARG A 1 293 ? 5.967 -4.090 1.522 1.00 91.31 293 ARG A C 1
ATOM 2305 O O . ARG A 1 293 ? 6.910 -4.011 0.741 1.00 91.31 293 ARG A O 1
ATOM 2312 N N . CYS A 1 294 ? 5.814 -3.210 2.515 1.00 90.88 294 CYS A N 1
ATOM 2313 C CA . CYS A 1 294 ? 6.751 -2.096 2.712 1.00 90.88 294 CYS A CA 1
ATOM 2314 C C . CYS A 1 294 ? 8.178 -2.589 3.022 1.00 90.88 294 CYS A C 1
ATOM 2316 O O . CYS A 1 294 ? 9.146 -2.024 2.519 1.00 90.88 294 CYS A O 1
ATOM 2318 N N . ILE A 1 295 ? 8.318 -3.669 3.800 1.00 91.06 295 ILE A N 1
ATOM 2319 C CA . ILE A 1 295 ? 9.620 -4.296 4.082 1.00 91.06 295 ILE A CA 1
ATOM 2320 C C . ILE A 1 295 ? 10.221 -4.902 2.809 1.00 91.06 295 ILE A C 1
ATOM 2322 O O . ILE A 1 295 ? 11.412 -4.721 2.559 1.00 91.06 295 ILE A O 1
ATOM 2326 N N . TYR A 1 296 ? 9.412 -5.586 1.993 1.00 88.25 296 TYR A N 1
ATOM 2327 C CA . TYR A 1 296 ? 9.871 -6.137 0.718 1.00 88.25 296 TYR A CA 1
ATOM 2328 C C . TYR A 1 296 ? 10.390 -5.040 -0.217 1.00 88.25 296 TYR A C 1
ATOM 2330 O O . TYR A 1 296 ? 11.477 -5.196 -0.761 1.00 88.25 296 TYR A O 1
ATOM 2338 N N . ARG A 1 297 ? 9.701 -3.896 -0.324 1.00 87.56 297 ARG A N 1
ATOM 2339 C CA . ARG A 1 297 ? 10.180 -2.757 -1.127 1.00 87.56 297 ARG A CA 1
ATOM 2340 C C . ARG A 1 297 ? 11.516 -2.196 -0.661 1.00 87.56 297 ARG A C 1
ATOM 2342 O O . ARG A 1 297 ? 12.358 -1.864 -1.488 1.00 87.56 297 ARG A O 1
ATOM 2349 N N . VAL A 1 298 ? 11.736 -2.114 0.651 1.00 88.38 298 VAL A N 1
ATOM 2350 C CA . VAL A 1 298 ? 13.047 -1.718 1.187 1.00 88.38 298 VAL A CA 1
ATOM 2351 C C . VAL A 1 298 ? 14.118 -2.745 0.812 1.00 88.38 298 VAL A C 1
ATOM 2353 O O . VAL A 1 298 ? 15.220 -2.357 0.438 1.00 88.38 298 VAL A O 1
ATOM 2356 N N . ALA A 1 299 ? 13.811 -4.042 0.903 1.00 85.88 299 ALA A N 1
ATOM 2357 C CA . ALA A 1 299 ? 14.751 -5.104 0.547 1.00 85.88 299 ALA A CA 1
ATOM 2358 C C . ALA A 1 299 ? 15.069 -5.127 -0.958 1.00 85.88 299 ALA A C 1
ATOM 2360 O O . ALA A 1 299 ? 16.229 -5.284 -1.319 1.00 85.88 299 ALA A O 1
ATOM 2361 N N . GLU A 1 300 ? 14.063 -4.909 -1.808 1.00 81.50 300 GLU A N 1
ATOM 2362 C CA . GLU A 1 300 ? 14.189 -4.826 -3.267 1.00 81.50 300 GLU A CA 1
ATOM 2363 C C . GLU A 1 300 ? 15.133 -3.686 -3.682 1.00 81.50 300 GLU A C 1
ATOM 2365 O O . GLU A 1 300 ? 16.058 -3.906 -4.456 1.00 81.50 300 GLU A O 1
ATOM 2370 N N . LEU A 1 301 ? 14.955 -2.483 -3.123 1.00 79.19 301 LEU A N 1
ATOM 2371 C CA . LEU A 1 301 ? 15.781 -1.316 -3.465 1.00 79.19 301 LEU A CA 1
ATOM 2372 C C . LEU A 1 301 ? 17.148 -1.287 -2.769 1.00 79.19 301 LEU A C 1
ATOM 2374 O O . LEU A 1 301 ? 18.055 -0.621 -3.261 1.00 79.19 301 LEU A O 1
ATOM 2378 N N . ARG A 1 302 ? 17.335 -2.033 -1.671 1.00 79.31 302 ARG A N 1
ATOM 2379 C CA . ARG A 1 302 ? 18.630 -2.136 -0.973 1.00 79.31 302 ARG A CA 1
ATOM 2380 C C . ARG A 1 302 ? 19.721 -2.762 -1.841 1.00 79.31 302 ARG A C 1
ATOM 2382 O O . ARG A 1 302 ? 20.889 -2.420 -1.676 1.00 79.31 302 ARG A O 1
ATOM 2389 N N . GLU A 1 303 ? 19.357 -3.699 -2.710 1.00 67.62 303 GLU A N 1
ATOM 2390 C CA . GLU A 1 303 ? 20.292 -4.358 -3.633 1.00 67.62 303 GLU A CA 1
ATOM 2391 C C . GLU A 1 303 ? 20.518 -3.544 -4.921 1.00 67.62 303 GLU A C 1
ATOM 2393 O O . GLU A 1 303 ? 21.361 -3.906 -5.739 1.00 67.62 303 GLU A O 1
ATOM 2398 N N . GLY A 1 304 ? 19.809 -2.419 -5.082 1.00 66.44 304 GLY A N 1
ATOM 2399 C CA . GLY A 1 304 ? 19.809 -1.616 -6.302 1.00 66.44 304 GLY A CA 1
ATOM 2400 C C . GLY A 1 304 ? 19.126 -2.323 -7.478 1.00 66.44 304 GLY A C 1
ATOM 2401 O O . GLY A 1 304 ? 18.658 -3.454 -7.368 1.00 66.44 304 GLY A O 1
ATOM 2402 N N . TYR A 1 305 ? 19.084 -1.658 -8.635 1.00 62.84 305 TYR A N 1
ATOM 2403 C CA . TYR A 1 305 ? 18.416 -2.175 -9.841 1.00 62.84 305 TYR A CA 1
ATOM 2404 C C . TYR A 1 305 ? 19.083 -3.412 -10.470 1.00 62.84 305 TYR A C 1
ATOM 2406 O O . TYR A 1 305 ? 18.495 -4.032 -11.350 1.00 62.84 305 TYR A O 1
ATOM 2414 N N . ASP A 1 306 ? 20.278 -3.796 -10.011 1.00 59.66 306 ASP A N 1
ATOM 2415 C CA . ASP A 1 306 ? 21.016 -4.968 -10.503 1.00 59.66 306 ASP A CA 1
ATOM 2416 C C . ASP A 1 306 ? 20.863 -6.211 -9.591 1.00 59.66 306 ASP A C 1
ATOM 2418 O O . ASP A 1 306 ? 21.408 -7.279 -9.889 1.00 59.66 306 ASP A O 1
ATOM 2422 N N . GLY A 1 307 ? 20.106 -6.087 -8.492 1.00 61.81 307 GLY A N 1
ATOM 2423 C CA . GLY A 1 307 ? 19.880 -7.143 -7.502 1.00 61.81 307 GLY A CA 1
ATOM 2424 C C . GLY A 1 307 ? 19.068 -8.336 -8.019 1.00 61.81 307 GLY A C 1
ATOM 2425 O O . GLY A 1 307 ? 18.163 -8.200 -8.850 1.00 61.81 307 GLY A O 1
ATOM 2426 N N . ASP A 1 308 ? 19.351 -9.525 -7.481 1.00 60.34 308 ASP A N 1
ATOM 2427 C CA . ASP A 1 308 ? 18.698 -10.783 -7.875 1.00 60.34 308 ASP A CA 1
ATOM 2428 C C . ASP A 1 308 ? 17.184 -10.769 -7.583 1.00 60.34 308 ASP A C 1
ATOM 2430 O O . ASP A 1 308 ? 16.400 -11.436 -8.265 1.00 60.34 308 ASP A O 1
ATOM 2434 N N . LEU A 1 309 ? 16.739 -9.966 -6.606 1.00 60.09 309 LEU A N 1
ATOM 2435 C CA . LEU A 1 309 ? 15.323 -9.829 -6.251 1.00 60.09 309 LEU A CA 1
ATOM 2436 C C . LEU A 1 309 ? 14.481 -9.147 -7.341 1.00 60.09 309 LEU A C 1
ATOM 2438 O O . LEU A 1 309 ? 13.313 -9.503 -7.495 1.00 60.09 309 LEU A O 1
ATOM 2442 N N . ILE A 1 310 ? 15.056 -8.213 -8.106 1.00 60.56 310 ILE A N 1
ATOM 2443 C CA . ILE A 1 310 ? 14.358 -7.509 -9.198 1.00 60.56 310 ILE A CA 1
ATOM 2444 C C . ILE A 1 310 ? 14.271 -8.392 -10.448 1.00 60.56 310 ILE A C 1
ATOM 2446 O O . ILE A 1 310 ? 13.283 -8.326 -11.183 1.00 60.56 310 ILE A O 1
ATOM 2450 N N . LYS A 1 311 ? 15.263 -9.269 -10.650 1.00 62.34 311 LYS A N 1
ATOM 2451 C CA . LYS A 1 311 ? 15.371 -10.183 -11.802 1.00 62.34 311 LYS A CA 1
ATOM 2452 C C . LYS A 1 311 ? 14.452 -11.406 -11.705 1.00 62.34 311 LYS A C 1
ATOM 2454 O O . LYS A 1 311 ? 14.254 -12.115 -12.692 1.00 62.34 311 LYS A O 1
ATOM 2459 N N . HIS A 1 312 ? 13.847 -11.657 -10.542 1.00 72.56 312 HIS A N 1
ATOM 2460 C CA . HIS A 1 312 ? 12.902 -12.754 -10.345 1.00 72.56 312 HIS A CA 1
ATOM 2461 C C . HIS A 1 312 ? 11.447 -12.270 -10.284 1.00 72.56 312 HIS A C 1
ATOM 2463 O O . HIS A 1 312 ? 11.018 -11.599 -9.351 1.00 72.56 312 HIS A O 1
ATOM 2469 N N . GLU A 1 313 ? 10.637 -12.694 -11.257 1.00 70.25 313 GLU A N 1
ATOM 2470 C CA . GLU A 1 313 ? 9.233 -12.277 -11.366 1.00 70.25 313 GLU A CA 1
ATOM 2471 C C . GLU A 1 313 ? 8.321 -12.830 -10.256 1.00 70.25 313 GLU A C 1
ATOM 2473 O O . GLU A 1 313 ? 7.413 -12.152 -9.775 1.00 70.25 313 GLU A O 1
ATOM 2478 N N . ILE A 1 314 ? 8.543 -14.081 -9.855 1.00 77.12 314 ILE A N 1
ATOM 2479 C CA . ILE A 1 314 ? 7.689 -14.797 -8.899 1.00 77.12 314 ILE A CA 1
ATOM 2480 C C . ILE A 1 314 ? 7.604 -14.086 -7.534 1.00 77.12 314 ILE A C 1
ATOM 2482 O O . ILE A 1 314 ? 6.481 -13.859 -7.071 1.00 77.12 314 ILE A O 1
ATOM 2486 N N . PRO A 1 315 ? 8.723 -13.713 -6.873 1.00 75.25 315 PRO A N 1
ATOM 2487 C CA . PRO A 1 315 ? 8.653 -13.005 -5.598 1.00 75.25 315 PRO A CA 1
ATOM 2488 C C . PRO A 1 315 ? 7.950 -11.653 -5.730 1.00 75.25 315 PRO A C 1
ATOM 2490 O O . PRO A 1 315 ? 7.159 -11.324 -4.850 1.00 75.25 315 PRO A O 1
ATOM 2493 N N . PHE A 1 316 ? 8.130 -10.938 -6.846 1.00 78.56 316 PHE A N 1
ATOM 2494 C CA . PHE A 1 316 ? 7.390 -9.705 -7.110 1.00 78.56 316 PHE A CA 1
ATOM 2495 C C . PHE A 1 316 ? 5.877 -9.966 -7.151 1.00 78.56 316 PHE A C 1
ATOM 2497 O O . PHE A 1 316 ? 5.118 -9.344 -6.415 1.00 78.56 316 PHE A O 1
ATOM 2504 N N . ILE A 1 317 ? 5.414 -10.919 -7.968 1.00 80.50 317 ILE A N 1
ATOM 2505 C CA . ILE A 1 317 ? 3.976 -11.211 -8.125 1.00 80.50 317 ILE A CA 1
ATOM 2506 C C . ILE A 1 317 ? 3.325 -11.555 -6.780 1.00 80.50 317 ILE A C 1
ATOM 2508 O O . ILE A 1 317 ? 2.218 -11.098 -6.482 1.00 80.50 317 ILE A O 1
ATOM 2512 N N . ILE A 1 318 ? 4.007 -12.357 -5.964 1.00 83.56 318 ILE A N 1
ATOM 2513 C CA . ILE A 1 318 ? 3.476 -12.801 -4.676 1.00 83.56 318 ILE A CA 1
ATOM 2514 C C . ILE A 1 318 ? 3.506 -11.655 -3.657 1.00 83.56 318 ILE A C 1
ATOM 2516 O O . ILE A 1 318 ? 2.478 -11.357 -3.048 1.00 83.56 318 ILE A O 1
ATOM 2520 N N . LEU A 1 319 ? 4.659 -11.012 -3.463 1.00 83.06 319 LEU A N 1
ATOM 2521 C CA . LEU A 1 319 ? 4.868 -10.067 -2.363 1.00 83.06 319 LEU A CA 1
ATOM 2522 C C . LEU A 1 319 ? 4.321 -8.665 -2.648 1.00 83.06 319 LEU A C 1
ATOM 2524 O O . LEU A 1 319 ? 3.888 -7.996 -1.712 1.00 83.06 319 LEU A O 1
ATOM 2528 N N . GLU A 1 320 ? 4.268 -8.239 -3.910 1.00 83.31 320 GLU A N 1
ATOM 2529 C CA . GLU A 1 320 ? 3.671 -6.954 -4.296 1.00 83.31 320 GLU A CA 1
ATOM 2530 C C . GLU A 1 320 ? 2.196 -7.088 -4.661 1.00 83.31 320 GLU A C 1
ATOM 2532 O O . GLU A 1 320 ? 1.379 -6.274 -4.237 1.00 83.31 320 GLU A O 1
ATOM 2537 N N . GLY A 1 321 ? 1.832 -8.129 -5.413 1.00 84.44 321 GLY A N 1
ATOM 2538 C CA . GLY A 1 321 ? 0.459 -8.304 -5.879 1.00 84.44 321 GLY A CA 1
ATOM 2539 C C . GLY A 1 321 ? -0.430 -9.033 -4.897 1.00 84.44 321 GLY A C 1
ATOM 2540 O O . GLY A 1 321 ? -1.400 -8.468 -4.385 1.00 84.44 321 GLY A O 1
ATOM 2541 N N . VAL A 1 322 ? -0.119 -10.298 -4.614 1.00 89.88 322 VAL A N 1
ATOM 2542 C CA . VAL A 1 322 ? -1.007 -11.154 -3.809 1.00 89.88 322 VAL A CA 1
ATOM 2543 C C . VAL A 1 322 ? -1.180 -10.602 -2.394 1.00 89.88 322 VAL A C 1
ATOM 2545 O O . VAL A 1 322 ? -2.304 -10.543 -1.899 1.00 89.88 322 VAL A O 1
ATOM 2548 N N . VAL A 1 323 ? -0.102 -10.139 -1.758 1.00 92.56 323 VAL A N 1
ATOM 2549 C CA . VAL A 1 323 ? -0.150 -9.559 -0.404 1.00 92.56 323 VAL A CA 1
ATOM 2550 C C . VAL A 1 323 ? -1.101 -8.361 -0.331 1.00 92.56 323 VAL A C 1
ATOM 2552 O O . VAL A 1 323 ? -1.898 -8.272 0.605 1.00 92.56 323 VAL A O 1
ATOM 2555 N N . ILE A 1 324 ? -1.075 -7.469 -1.324 1.00 92.19 324 ILE A N 1
ATOM 2556 C CA . ILE A 1 324 ? -1.936 -6.282 -1.330 1.00 92.19 324 ILE A CA 1
ATOM 2557 C C . ILE A 1 324 ? -3.383 -6.623 -1.690 1.00 92.19 324 ILE A C 1
ATOM 2559 O O . ILE A 1 324 ? -4.301 -6.077 -1.076 1.00 92.19 324 ILE A O 1
ATOM 2563 N N . VAL A 1 325 ? -3.615 -7.573 -2.600 1.00 93.31 325 VAL A N 1
ATOM 2564 C CA . VAL A 1 325 ? -4.965 -8.107 -2.853 1.00 93.31 325 VAL A CA 1
ATOM 2565 C C . VAL A 1 325 ? -5.560 -8.674 -1.563 1.00 93.31 325 VAL A C 1
ATOM 2567 O O . VAL A 1 325 ? -6.690 -8.343 -1.200 1.00 93.31 325 VAL A O 1
ATOM 2570 N N . LEU A 1 326 ? -4.790 -9.483 -0.829 1.00 94.00 326 LEU A N 1
ATOM 2571 C CA . LEU A 1 326 ? -5.217 -10.037 0.455 1.00 94.00 326 LEU A CA 1
ATOM 2572 C C . LEU A 1 326 ? -5.462 -8.940 1.496 1.00 94.00 326 LEU A C 1
ATOM 2574 O O . LEU A 1 326 ? -6.440 -9.026 2.237 1.00 94.00 326 LEU A O 1
ATOM 2578 N N . ALA A 1 327 ? -4.636 -7.890 1.529 1.00 93.75 327 ALA A N 1
ATOM 2579 C CA . ALA A 1 327 ? -4.842 -6.751 2.419 1.00 93.75 327 ALA A CA 1
ATOM 2580 C C . ALA A 1 327 ? -6.149 -6.014 2.092 1.00 93.75 327 ALA A C 1
ATOM 2582 O O . ALA A 1 327 ? -6.947 -5.740 2.988 1.00 93.75 327 ALA A O 1
ATOM 2583 N N . ALA A 1 328 ? -6.417 -5.756 0.811 1.00 92.69 328 ALA A N 1
ATOM 2584 C CA . ALA A 1 328 ? -7.630 -5.081 0.363 1.00 92.69 328 ALA A CA 1
ATOM 2585 C C . ALA A 1 328 ? -8.897 -5.915 0.640 1.00 92.69 328 ALA A C 1
ATOM 2587 O O . ALA A 1 328 ? -9.927 -5.357 1.026 1.00 92.69 328 ALA A O 1
ATOM 2588 N N . ILE A 1 329 ? -8.815 -7.247 0.526 1.00 93.19 329 ILE A N 1
ATOM 2589 C CA . ILE A 1 329 ? -9.887 -8.173 0.933 1.00 93.19 329 ILE A CA 1
ATOM 2590 C C . ILE A 1 329 ? -10.062 -8.172 2.457 1.00 93.19 329 ILE A C 1
ATOM 2592 O O . ILE A 1 329 ? -11.189 -8.099 2.945 1.00 93.19 329 ILE A O 1
ATOM 2596 N N . ALA A 1 330 ? -8.974 -8.212 3.230 1.00 92.19 330 ALA A N 1
ATOM 2597 C CA . ALA A 1 330 ? -9.030 -8.154 4.692 1.00 92.19 330 ALA A CA 1
ATOM 2598 C C . ALA A 1 330 ? -9.700 -6.856 5.182 1.00 92.19 330 ALA A C 1
ATOM 2600 O O . ALA A 1 330 ? -10.499 -6.879 6.123 1.00 92.19 330 ALA A O 1
ATOM 2601 N N . LEU A 1 331 ? -9.478 -5.739 4.481 1.00 89.62 331 LEU A N 1
ATOM 2602 C CA . LEU A 1 331 ? -10.139 -4.459 4.748 1.00 89.62 331 LEU A CA 1
ATOM 2603 C C . LEU A 1 331 ? -11.645 -4.464 4.447 1.00 89.62 331 LEU A C 1
ATOM 2605 O O . LEU A 1 331 ? -12.360 -3.642 5.020 1.00 89.62 331 LEU A O 1
ATOM 2609 N N . CYS A 1 332 ? -12.171 -5.393 3.635 1.00 87.00 332 CYS A N 1
ATOM 2610 C CA . CYS A 1 332 ? -13.625 -5.580 3.509 1.00 87.00 332 CYS A CA 1
ATOM 2611 C C . CYS A 1 332 ? -14.237 -6.028 4.845 1.00 87.00 332 CYS A C 1
ATOM 2613 O O . CYS A 1 332 ? -15.310 -5.565 5.231 1.00 87.00 332 CYS A O 1
ATOM 2615 N N . PHE A 1 333 ? -13.536 -6.904 5.574 1.00 82.62 333 PHE A N 1
ATOM 2616 C CA . PHE A 1 333 ? -13.935 -7.351 6.912 1.00 82.62 333 PHE A CA 1
ATOM 2617 C C . PHE A 1 333 ? -13.612 -6.310 7.989 1.00 82.62 333 PHE A C 1
ATOM 2619 O O . PHE A 1 333 ? -14.336 -6.201 8.974 1.00 82.62 333 PHE A O 1
ATOM 2626 N N . GLY A 1 334 ? -12.575 -5.497 7.778 1.00 77.69 334 GLY A N 1
ATOM 2627 C CA . GLY A 1 334 ? -12.236 -4.334 8.604 1.00 77.69 334 GLY A CA 1
ATOM 2628 C C . GLY A 1 334 ? -13.122 -3.103 8.369 1.00 77.69 334 GLY A C 1
ATOM 2629 O O . GLY A 1 334 ? -12.763 -2.009 8.799 1.00 77.69 334 GLY A O 1
ATOM 2630 N N . HIS A 1 335 ? -14.258 -3.231 7.673 1.00 78.69 335 HIS A N 1
ATOM 2631 C CA . HIS A 1 335 ? -15.061 -2.072 7.301 1.00 78.69 335 HIS A CA 1
ATOM 2632 C C . HIS A 1 335 ? -15.765 -1.440 8.527 1.00 78.69 335 HIS A C 1
ATOM 2634 O O . HIS A 1 335 ? -16.489 -2.137 9.247 1.00 78.69 335 HIS A O 1
ATOM 2640 N N . PRO A 1 336 ? -15.670 -0.106 8.738 1.00 68.69 336 PRO A N 1
ATOM 2641 C CA . PRO A 1 336 ? -16.253 0.589 9.898 1.00 68.69 336 PRO A CA 1
ATOM 2642 C C . PRO A 1 336 ? -17.758 0.333 10.091 1.00 68.69 336 PRO A C 1
ATOM 2644 O O . PRO A 1 336 ? -18.247 0.246 11.213 1.00 68.69 336 PRO A O 1
ATOM 2647 N N . GLY A 1 337 ? -18.506 0.171 9.001 1.00 63.88 337 GLY A N 1
ATOM 2648 C CA . GLY A 1 337 ? -19.944 -0.128 9.015 1.00 63.88 337 GLY A CA 1
ATOM 2649 C C . GLY A 1 337 ? -20.359 -1.455 9.673 1.00 63.88 337 GLY A C 1
ATOM 2650 O O . GLY A 1 337 ? -21.528 -1.600 10.022 1.00 63.88 337 GLY A O 1
ATOM 2651 N N . LEU A 1 338 ? -19.435 -2.399 9.895 1.00 65.94 338 LEU A N 1
ATOM 2652 C CA . LEU A 1 338 ? -19.715 -3.630 10.655 1.00 65.94 338 LEU A CA 1
ATOM 2653 C C . LEU A 1 338 ? -19.807 -3.382 12.166 1.00 65.94 338 LEU A C 1
ATOM 2655 O O . LEU A 1 338 ? -20.510 -4.110 12.870 1.00 65.94 338 LEU A O 1
ATOM 2659 N N . VAL A 1 339 ? -19.106 -2.352 12.642 1.00 66.69 339 VAL A N 1
ATOM 2660 C CA . VAL A 1 339 ? -19.015 -1.971 14.054 1.00 66.69 339 VAL A CA 1
ATOM 2661 C C . VAL A 1 339 ? -19.960 -0.812 14.367 1.00 66.69 339 VAL A C 1
ATOM 2663 O O . VAL A 1 339 ? -20.722 -0.877 15.328 1.00 66.69 339 VAL A O 1
ATOM 2666 N N . PHE A 1 340 ? -19.982 0.220 13.521 1.00 66.44 340 PHE A N 1
ATOM 2667 C CA . PHE A 1 340 ? -20.824 1.405 13.697 1.00 66.44 340 PHE A CA 1
ATOM 2668 C C . PHE A 1 340 ? -22.195 1.206 13.043 1.00 66.44 340 PHE A C 1
ATOM 2670 O O . PHE A 1 340 ? -22.524 1.828 12.030 1.00 66.44 340 PHE A O 1
ATOM 2677 N N . ASN A 1 341 ? -23.014 0.310 13.592 1.00 56.75 341 ASN A N 1
ATOM 2678 C CA . ASN A 1 341 ? -24.390 0.172 13.125 1.00 56.75 341 ASN A CA 1
ATOM 2679 C C . ASN A 1 341 ? -25.224 1.373 13.610 1.00 56.75 341 ASN A C 1
ATOM 2681 O O . ASN A 1 341 ? -25.245 1.687 14.798 1.00 56.75 341 ASN A O 1
ATOM 2685 N N . LYS A 1 342 ? -25.949 2.032 12.693 1.00 50.31 342 LYS A N 1
ATOM 2686 C CA . LYS A 1 342 ? -26.794 3.217 12.974 1.00 50.31 342 LYS A CA 1
ATOM 2687 C C . LYS A 1 342 ? -27.843 3.008 14.076 1.00 50.31 342 LYS A C 1
ATOM 2689 O O . LYS A 1 342 ? -28.348 3.991 14.605 1.00 50.31 342 LYS A O 1
ATOM 2694 N N . THR A 1 343 ? -28.165 1.765 14.423 1.00 43.78 343 THR A N 1
ATOM 2695 C CA . THR A 1 343 ? -29.207 1.437 15.401 1.00 43.78 343 THR A CA 1
ATOM 2696 C C . THR A 1 343 ? -28.884 1.925 16.819 1.00 43.78 343 THR A C 1
ATOM 2698 O O . THR A 1 343 ? -29.807 2.244 17.559 1.00 43.78 343 THR A O 1
ATOM 2701 N N . GLU A 1 344 ? -27.611 2.074 17.204 1.00 45.50 344 GLU A N 1
ATOM 2702 C CA . GLU A 1 344 ? -27.278 2.572 18.553 1.00 45.50 344 GLU A CA 1
ATOM 2703 C C . GLU A 1 344 ? -27.220 4.101 18.662 1.00 45.50 344 GLU A C 1
ATOM 2705 O O . GLU A 1 344 ? -27.470 4.643 19.736 1.00 45.50 344 GLU A O 1
ATOM 2710 N N . ALA A 1 345 ? -27.010 4.818 17.552 1.00 41.41 345 ALA A N 1
ATOM 2711 C CA . ALA A 1 345 ? -27.091 6.282 17.538 1.00 41.41 345 ALA A CA 1
ATOM 2712 C C . ALA A 1 345 ? -28.534 6.790 17.727 1.00 41.41 345 ALA A C 1
ATOM 2714 O O . ALA A 1 345 ? -28.748 7.881 18.245 1.00 41.41 345 ALA A O 1
ATOM 2715 N N . THR A 1 346 ? -29.541 5.994 17.351 1.00 37.38 346 THR A N 1
ATOM 2716 C CA . THR A 1 346 ? -30.951 6.308 17.636 1.00 37.38 346 THR A CA 1
ATOM 2717 C C . THR A 1 346 ? -31.305 6.062 19.109 1.00 37.38 346 THR A C 1
ATOM 2719 O O . THR A 1 346 ? -32.130 6.787 19.665 1.00 37.38 346 THR A O 1
ATOM 2722 N N . ASN A 1 347 ? -30.641 5.107 19.772 1.00 39.06 347 ASN A N 1
ATOM 2723 C CA . ASN A 1 347 ? -30.873 4.810 21.189 1.00 39.06 347 ASN A CA 1
ATOM 2724 C C . ASN A 1 347 ? -30.209 5.826 22.128 1.00 39.06 347 ASN A C 1
ATOM 2726 O O . ASN A 1 347 ? -30.798 6.154 23.155 1.00 39.06 347 ASN A O 1
ATOM 2730 N N . SER A 1 348 ? -29.039 6.372 21.776 1.00 39.16 348 SER A N 1
ATOM 2731 C CA . SER A 1 348 ? -28.402 7.436 22.566 1.00 39.16 348 SER A CA 1
ATOM 2732 C C . SER A 1 348 ? -29.165 8.760 22.475 1.00 39.16 348 SER A C 1
ATOM 2734 O O . SER A 1 348 ? -29.375 9.401 23.500 1.00 39.16 348 SER A O 1
ATOM 2736 N N . VAL A 1 349 ? -29.691 9.121 21.298 1.00 46.81 349 VAL A N 1
ATOM 2737 C CA . VAL A 1 349 ? -30.562 10.303 21.149 1.00 46.81 349 VAL A CA 1
ATOM 2738 C C . VAL A 1 349 ? -31.901 10.101 21.873 1.00 46.81 349 VAL A C 1
ATOM 2740 O O . VAL A 1 349 ? -32.324 10.985 22.611 1.00 46.81 349 VAL A O 1
ATOM 2743 N N . SER A 1 350 ? -32.513 8.910 21.789 1.00 41.22 350 SER A N 1
ATOM 2744 C CA . SER A 1 350 ? -33.757 8.608 22.526 1.00 41.22 350 SER A CA 1
ATOM 2745 C C . SER A 1 350 ? -33.582 8.538 24.052 1.00 41.22 350 SER A C 1
ATOM 2747 O O . SER A 1 350 ? -34.535 8.807 24.782 1.00 41.22 350 SER A O 1
ATOM 2749 N N . GLN A 1 351 ? -32.397 8.183 24.566 1.00 46.44 351 GLN A N 1
ATOM 2750 C CA . GLN A 1 351 ? -32.119 8.212 26.010 1.00 46.44 351 GLN A CA 1
ATOM 2751 C C . GLN A 1 351 ? -31.807 9.625 26.521 1.00 46.44 351 GLN A C 1
ATOM 2753 O O . GLN A 1 351 ? -32.240 9.970 27.620 1.00 46.44 351 GLN A O 1
ATOM 2758 N N . THR A 1 352 ? -31.135 10.469 25.730 1.00 46.81 352 THR A N 1
ATOM 2759 C CA . THR A 1 352 ? -30.940 11.887 26.078 1.00 46.81 352 THR A CA 1
ATOM 2760 C C . THR A 1 352 ? -32.263 12.658 26.056 1.00 46.81 352 THR A C 1
ATOM 2762 O O . THR A 1 352 ? -32.513 13.453 26.957 1.00 46.81 352 THR A O 1
ATOM 2765 N N . GLU A 1 353 ? -33.160 12.374 25.109 1.00 44.44 353 GLU A N 1
ATOM 2766 C CA . GLU A 1 353 ? -34.463 13.050 25.022 1.00 44.44 353 GLU A CA 1
ATOM 2767 C C . GLU A 1 353 ? -35.412 12.653 26.170 1.00 44.44 353 GLU A C 1
ATOM 2769 O O . GLU A 1 353 ? -36.084 13.516 26.738 1.00 44.44 353 GLU A O 1
ATOM 2774 N N . LYS A 1 354 ? -35.392 11.379 26.601 1.00 43.22 354 LYS A N 1
ATOM 2775 C CA . LYS A 1 354 ? -36.159 10.898 27.770 1.00 43.22 354 LYS A CA 1
ATOM 2776 C C . LYS A 1 354 ? -35.600 11.369 29.116 1.00 43.22 354 LYS A C 1
ATOM 2778 O O . LYS A 1 354 ? -36.380 11.579 30.038 1.00 43.22 354 LYS A O 1
ATOM 2783 N N . GLY A 1 355 ? -34.283 11.560 29.235 1.00 43.31 355 GLY A N 1
ATOM 2784 C CA . GLY A 1 355 ? -33.656 12.097 30.450 1.00 43.31 355 GLY A CA 1
ATOM 2785 C C . GLY A 1 355 ? -33.942 13.587 30.670 1.00 43.31 355 GLY A C 1
ATOM 2786 O O . GLY A 1 355 ? -34.128 14.021 31.806 1.00 43.31 355 GLY A O 1
ATOM 2787 N N . VAL A 1 356 ? -34.052 14.363 29.586 1.00 47.06 356 VAL A N 1
ATOM 2788 C CA . VAL A 1 356 ? -34.376 15.798 29.650 1.00 47.06 356 VAL A CA 1
ATOM 2789 C C . VAL A 1 356 ? -35.856 16.032 29.980 1.00 47.06 356 VAL A C 1
ATOM 2791 O O . VAL A 1 356 ? -36.161 16.928 30.762 1.00 47.06 356 VAL A O 1
ATOM 2794 N N . THR A 1 357 ? -36.782 15.199 29.488 1.00 46.28 357 THR A N 1
ATOM 2795 C CA . THR A 1 357 ? -38.218 15.341 29.818 1.00 46.28 357 THR A CA 1
ATOM 2796 C C . THR A 1 357 ? -38.556 14.936 31.257 1.00 46.28 357 THR A C 1
ATOM 2798 O O . THR A 1 357 ? -39.439 15.542 31.862 1.00 46.28 357 THR A O 1
ATOM 2801 N N . SER A 1 358 ? -37.843 13.972 31.854 1.00 43.97 358 SER A N 1
ATOM 2802 C CA . SER A 1 358 ? -38.072 13.568 33.253 1.00 43.97 358 SER A CA 1
ATOM 2803 C C . SER A 1 358 ? -37.590 14.591 34.289 1.00 43.97 358 SER A C 1
ATOM 2805 O O . SER A 1 358 ? -38.174 14.680 35.366 1.00 43.97 358 SER A O 1
ATOM 2807 N N . SER A 1 359 ? -36.567 15.396 33.978 1.00 42.69 359 SER A N 1
ATOM 2808 C CA . SER A 1 359 ? -36.080 16.444 34.892 1.00 42.69 359 SER A CA 1
ATOM 2809 C C . SER A 1 359 ? -36.944 17.709 34.891 1.00 42.69 359 SER A C 1
ATOM 2811 O O . SER A 1 359 ? -36.895 18.471 35.852 1.00 42.69 359 SER A O 1
ATOM 2813 N N . SER A 1 360 ? -37.769 17.928 33.864 1.00 44.34 360 SER A N 1
ATOM 2814 C CA . SER A 1 360 ? -38.677 19.083 33.794 1.00 44.34 360 SER A CA 1
ATOM 2815 C C . SER A 1 360 ? -40.037 18.852 34.467 1.00 44.34 360 SER A C 1
ATOM 2817 O O . SER A 1 360 ? -40.738 19.819 34.737 1.00 44.34 360 SER A O 1
ATOM 2819 N N . ALA A 1 361 ? -40.411 17.604 34.777 1.00 45.88 361 ALA A N 1
ATOM 2820 C CA . ALA A 1 361 ? -41.700 17.268 35.398 1.00 45.88 361 ALA A CA 1
ATOM 2821 C C . ALA A 1 361 ? -41.665 17.169 36.939 1.00 45.88 361 ALA A C 1
ATOM 2823 O O . ALA A 1 361 ? -42.705 16.985 37.558 1.00 45.88 361 ALA A O 1
ATOM 2824 N N . SER A 1 362 ? -40.489 17.294 37.567 1.00 39.94 362 SER A N 1
ATOM 2825 C CA . SER A 1 362 ? -40.320 17.211 39.032 1.00 39.94 362 SER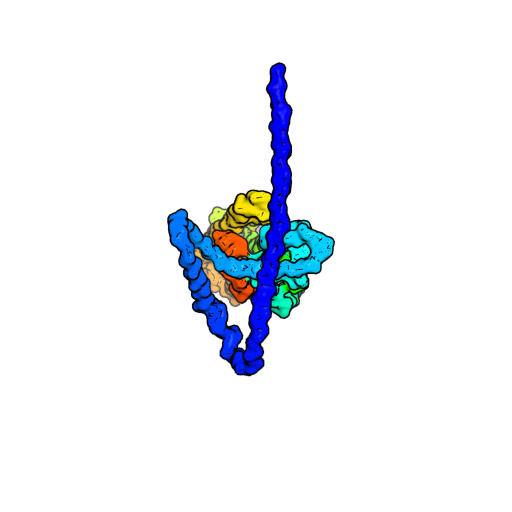 A CA 1
ATOM 2826 C C . SER A 1 362 ? -40.226 18.581 39.729 1.00 39.94 362 SER A C 1
ATOM 2828 O O . SER A 1 362 ? -39.982 18.623 40.931 1.00 39.94 362 SER A O 1
ATOM 2830 N N . ASN A 1 363 ? -40.387 19.686 38.993 1.00 45.16 363 ASN A N 1
ATOM 2831 C CA . ASN A 1 363 ? -40.195 21.054 39.496 1.00 45.16 363 ASN A CA 1
ATOM 2832 C C . ASN A 1 363 ? -41.438 21.953 39.345 1.00 45.16 363 ASN A C 1
ATOM 2834 O O . ASN A 1 363 ? -41.288 23.165 39.213 1.00 45.16 363 ASN A O 1
ATOM 2838 N N . ASN A 1 364 ? -42.649 21.388 39.372 1.00 37.81 364 ASN A N 1
ATOM 2839 C CA . ASN A 1 364 ? -43.884 22.172 39.480 1.00 37.81 364 ASN A CA 1
ATOM 2840 C C . ASN A 1 364 ? -44.786 21.643 40.589 1.00 37.81 364 ASN A C 1
ATOM 2842 O O . ASN A 1 364 ? -45.088 20.429 40.550 1.00 37.81 364 ASN A O 1
#

Foldseek 3Di:
DDDDDDDDDDDDDDDDDDDDDDDDDDDDDPPDPPPPPPDDDDDDDDDPDDDDDDDDDDPPPPPPDDDPDPDRDDLVLLAAPPRPDFVVRDQCCSFLQRDAADLVLLVVLLVLLVVLLVLLCVLCVVQVVVQLNVLSNLLSVLSNQLSVLSNVCNRGSRDNVSNLSNVLSLLVNLLSVVLSLLVLQLVVCVVQDVVLQPDNSVVRNVPLSVQLVVLSVQLNQLSVCLNDPCNVSSLVSNLVSLVSNLVSLVVVVVSSVSSVVSSVVVVSCVPDDPLNVLQVQLSVLLSVLSSQLSVVVSVCSVCPSVDPSSNDNVCCSCNSRVSNSSSSVSVSSNDSCSVPPCVVVVVVVVVVVVVVVVVVVVPD

pLDDT: mean 70.78, std 23.68, range [22.28, 95.88]

Mean predicted aligned error: 15.6 Å

Nearest PDB structures (foldseek):
  7piv-assembly1_R  TM=5.296E-01  e=4.974E+00  Homo sapiens
  4wpe-assembly1_A-2  TM=2.595E-01  e=1.034E+00  Saccharomyces cerevisiae S288C
  4dyl-assembly1_A-2  TM=2.252E-01  e=3.724E+00  Homo sapiens
  2elb-assembly1_A-2  TM=1.544E-01  e=8.169E+00  Homo sapiens

InterPro domains:
  IPR007568 RTA-like protein [PF04479] (136-342)
  IPR007568 RTA-like protein [PTHR31465] (75-355)